Protein AF-A0A7S3ZMK9-F1 (afdb_monomer_lite)

Radius of gyration: 19.88 Å; chains: 1; bounding box: 49×28×61 Å

Foldseek 3Di:
DLLVVLVVCVVVLVLVVSLVSVVVCVVVVNDDAQSSLLSNLVSCVSVVVLVSSLPTDRRDQSNLQSNLVSLLVVLPLVSLLVSQLPDLAHALVSLVSSLNSHDLVRLVSNLSSLVSCVVSVVADAFDDDPQETEAECQPHDLSNQLSNVSNCLLVNVRHQKYKYFHPDPVSVVSNVVVCVSSVFDWDPPCDPGITIGGNVSSVVSNVD

Structure (mmCIF, N/CA/C/O backbone):
data_AF-A0A7S3ZMK9-F1
#
_entry.id   AF-A0A7S3ZMK9-F1
#
loop_
_atom_site.group_PDB
_atom_site.id
_atom_site.type_symbol
_atom_site.label_atom_id
_atom_site.label_alt_id
_atom_site.label_comp_id
_atom_site.label_asym_id
_atom_site.label_entity_id
_atom_site.label_seq_id
_atom_site.pdbx_PDB_ins_code
_atom_site.Cartn_x
_atom_site.Cartn_y
_atom_site.Cartn_z
_atom_site.occupancy
_atom_site.B_iso_or_equiv
_atom_site.auth_seq_id
_atom_site.auth_comp_id
_atom_site.auth_asym_id
_atom_site.auth_atom_id
_atom_site.pdbx_PDB_model_num
ATOM 1 N N . LEU A 1 1 ? 14.438 -13.329 -24.044 1.00 67.38 1 LEU A N 1
ATOM 2 C CA . LEU A 1 1 ? 15.665 -12.656 -24.544 1.00 67.38 1 LEU A CA 1
ATOM 3 C C . LEU A 1 1 ? 15.745 -11.208 -24.072 1.00 67.38 1 LEU A C 1
ATOM 5 O O . LEU A 1 1 ? 16.744 -10.877 -23.457 1.00 67.38 1 LEU A O 1
ATOM 9 N N . VAL A 1 2 ? 14.707 -10.383 -24.273 1.00 72.75 2 VAL A N 1
ATOM 10 C CA . VAL A 1 2 ? 14.693 -8.984 -23.791 1.00 72.75 2 VAL A CA 1
ATOM 11 C C . VAL A 1 2 ? 14.838 -8.892 -22.267 1.00 72.75 2 VAL A C 1
ATOM 13 O O . VAL A 1 2 ? 15.741 -8.211 -21.813 1.00 72.75 2 VAL A O 1
ATOM 16 N N . ALA A 1 3 ? 14.059 -9.643 -21.477 1.00 67.75 3 ALA A N 1
ATOM 17 C CA . ALA A 1 3 ? 14.169 -9.626 -20.010 1.00 67.75 3 ALA A CA 1
ATOM 18 C C . ALA A 1 3 ? 15.584 -9.977 -19.502 1.00 67.75 3 ALA A C 1
ATOM 20 O O . ALA A 1 3 ? 16.173 -9.218 -18.744 1.00 67.75 3 ALA A O 1
ATOM 21 N N . ALA A 1 4 ? 16.178 -11.064 -20.003 1.00 72.50 4 ALA A N 1
ATOM 22 C CA . ALA A 1 4 ? 17.547 -11.456 -19.651 1.00 72.50 4 ALA A CA 1
ATOM 23 C C . ALA A 1 4 ? 18.603 -10.422 -20.092 1.00 72.50 4 ALA A C 1
ATOM 25 O O . ALA A 1 4 ? 19.594 -10.212 -19.399 1.00 72.50 4 ALA A O 1
ATOM 26 N N . ALA A 1 5 ? 18.397 -9.754 -21.233 1.00 78.69 5 ALA A N 1
ATOM 27 C CA . ALA A 1 5 ? 19.269 -8.670 -21.678 1.00 78.69 5 ALA A CA 1
ATOM 28 C C . ALA A 1 5 ? 19.125 -7.422 -20.789 1.00 78.69 5 ALA A C 1
ATOM 30 O O . ALA A 1 5 ? 20.130 -6.800 -20.458 1.00 78.69 5 ALA A O 1
ATOM 31 N N . LEU A 1 6 ? 17.908 -7.090 -20.349 1.00 73.06 6 LEU A N 1
ATOM 32 C CA . LEU A 1 6 ? 17.658 -6.006 -19.395 1.00 73.06 6 LEU A CA 1
ATOM 33 C C . LEU A 1 6 ? 18.294 -6.292 -18.034 1.00 73.06 6 LEU A C 1
ATOM 35 O O . LEU A 1 6 ? 18.927 -5.406 -17.469 1.00 73.06 6 LEU A O 1
ATOM 39 N N . GLU A 1 7 ? 18.183 -7.524 -17.534 1.00 71.19 7 GLU A N 1
ATOM 40 C CA . GLU A 1 7 ? 18.849 -7.955 -16.300 1.00 71.19 7 GLU A CA 1
ATOM 41 C C . GLU A 1 7 ? 20.375 -7.852 -16.422 1.00 71.19 7 GLU A C 1
ATOM 43 O O . GLU A 1 7 ? 21.020 -7.266 -15.556 1.00 71.19 7 GLU A O 1
ATOM 48 N N . ALA A 1 8 ? 20.958 -8.329 -17.527 1.00 79.56 8 ALA A N 1
ATOM 49 C CA . ALA A 1 8 ? 22.399 -8.241 -17.759 1.00 79.56 8 ALA A CA 1
ATOM 50 C C . ALA A 1 8 ? 22.900 -6.787 -17.869 1.00 79.56 8 ALA A C 1
ATOM 52 O O . ALA A 1 8 ? 23.955 -6.450 -17.331 1.00 79.56 8 ALA A O 1
ATOM 53 N N . LEU A 1 9 ? 22.146 -5.909 -18.539 1.00 79.81 9 LEU A N 1
ATOM 54 C CA . LEU A 1 9 ? 22.473 -4.482 -18.632 1.00 79.81 9 LEU A CA 1
ATOM 55 C C . LEU A 1 9 ? 22.314 -3.775 -17.280 1.00 79.81 9 LEU A C 1
ATOM 57 O O . LEU A 1 9 ? 23.139 -2.929 -16.927 1.00 79.81 9 LEU A O 1
ATOM 61 N N . ALA A 1 10 ? 21.298 -4.150 -16.499 1.00 68.75 10 ALA A N 1
ATOM 62 C CA . ALA A 1 10 ? 21.105 -3.654 -15.144 1.00 68.75 10 ALA A CA 1
ATOM 63 C C . ALA A 1 10 ? 22.265 -4.052 -14.216 1.00 68.75 10 ALA A C 1
ATOM 65 O O . ALA A 1 10 ? 22.775 -3.186 -13.503 1.00 68.75 10 ALA A O 1
ATOM 66 N N . GLU A 1 11 ? 22.710 -5.312 -14.266 1.00 76.19 11 GLU A N 1
ATOM 67 C CA . GLU A 1 11 ? 23.862 -5.822 -13.505 1.00 76.19 11 GLU A CA 1
ATOM 68 C C . GLU A 1 11 ? 25.162 -5.112 -13.915 1.00 76.19 11 GLU A C 1
ATOM 70 O O . GLU A 1 11 ? 25.965 -4.702 -13.078 1.00 76.19 11 GLU A O 1
ATOM 75 N N . ALA A 1 12 ? 25.329 -4.853 -15.214 1.00 81.88 12 ALA A N 1
ATOM 76 C CA . ALA A 1 12 ? 26.460 -4.100 -15.749 1.00 81.88 12 ALA A CA 1
ATOM 77 C C . ALA A 1 12 ? 26.408 -2.585 -15.448 1.00 81.88 12 ALA A C 1
ATOM 79 O O . ALA A 1 12 ? 27.288 -1.851 -15.901 1.00 81.88 12 ALA A O 1
ATOM 80 N N . ARG A 1 13 ? 25.396 -2.099 -14.710 1.00 73.94 13 ARG A N 1
ATOM 81 C CA . ARG A 1 13 ? 25.133 -0.669 -14.442 1.00 73.94 13 ARG A CA 1
ATOM 82 C C . ARG A 1 13 ? 24.986 0.188 -15.705 1.00 73.94 13 ARG A C 1
ATOM 84 O O . ARG A 1 13 ? 25.204 1.396 -15.682 1.00 73.94 13 ARG A O 1
ATOM 91 N N . ARG A 1 14 ? 24.578 -0.432 -16.812 1.00 81.25 14 ARG A N 1
ATOM 92 C CA . ARG A 1 14 ? 24.297 0.218 -18.097 1.00 81.25 14 ARG A CA 1
ATOM 93 C C . ARG A 1 14 ? 22.821 0.609 -18.164 1.00 81.25 14 ARG A C 1
ATOM 95 O O . ARG A 1 14 ? 22.047 0.051 -18.937 1.00 81.25 14 ARG A O 1
ATOM 102 N N . HIS A 1 15 ? 22.413 1.510 -17.270 1.00 73.50 15 HIS A N 1
ATOM 103 C CA . HIS A 1 15 ? 20.999 1.838 -17.053 1.00 73.50 15 HIS A CA 1
ATOM 104 C C . HIS A 1 15 ? 20.348 2.521 -18.262 1.00 73.50 15 HIS A C 1
ATOM 106 O O . HIS A 1 15 ? 19.225 2.161 -18.606 1.00 73.50 15 HIS A O 1
ATOM 112 N N . ASP A 1 16 ? 21.073 3.403 -18.953 1.00 75.81 16 ASP A N 1
ATOM 113 C CA . ASP A 1 16 ? 20.571 4.082 -20.154 1.00 75.81 16 ASP A CA 1
ATOM 114 C C . ASP A 1 16 ? 20.343 3.098 -21.309 1.00 75.81 16 ASP A C 1
ATOM 116 O O . ASP A 1 16 ? 19.291 3.122 -21.945 1.00 75.81 16 ASP A O 1
ATOM 120 N N . ASP A 1 17 ? 21.274 2.160 -21.511 1.00 81.62 17 ASP A N 1
ATOM 121 C CA . ASP A 1 17 ? 21.145 1.105 -22.522 1.00 81.62 17 ASP A CA 1
ATOM 122 C C . ASP A 1 17 ? 19.982 0.153 -22.206 1.00 81.62 17 ASP A C 1
ATOM 124 O O . ASP A 1 17 ? 19.267 -0.292 -23.105 1.00 81.62 17 ASP A O 1
ATOM 128 N N . ALA A 1 18 ? 19.770 -0.170 -20.924 1.00 75.06 18 ALA A N 1
ATOM 129 C CA . ALA A 1 18 ? 18.632 -0.978 -20.491 1.00 75.06 18 ALA A CA 1
ATOM 130 C C . ALA A 1 18 ? 17.305 -0.247 -20.748 1.00 75.06 18 ALA A C 1
ATOM 132 O O . ALA A 1 18 ? 16.365 -0.839 -21.281 1.00 75.06 18 ALA A O 1
ATOM 133 N N . ALA A 1 19 ? 17.238 1.045 -20.419 1.00 72.31 19 ALA A N 1
ATOM 134 C CA . ALA A 1 19 ? 16.064 1.866 -20.679 1.00 72.31 19 ALA A CA 1
ATOM 135 C C . ALA A 1 19 ? 15.784 1.983 -22.188 1.00 72.31 19 ALA A C 1
ATOM 137 O O . ALA A 1 19 ? 14.643 1.813 -22.619 1.00 72.31 19 ALA A O 1
ATOM 138 N N . GLU A 1 20 ? 16.808 2.210 -23.015 1.00 79.81 20 GLU A N 1
ATOM 139 C CA . GLU A 1 20 ? 16.665 2.273 -24.472 1.00 79.81 20 GLU A CA 1
ATOM 140 C C . GLU A 1 20 ? 16.199 0.939 -25.069 1.00 79.81 20 GLU A C 1
ATOM 142 O O . GLU A 1 20 ? 15.234 0.928 -25.841 1.00 79.81 20 GLU A O 1
ATOM 147 N N . LEU A 1 21 ? 16.809 -0.183 -24.665 1.00 78.88 21 LEU A N 1
ATOM 148 C CA . LEU A 1 21 ? 16.429 -1.521 -25.128 1.00 78.88 21 LEU A CA 1
ATOM 149 C C . LEU A 1 21 ? 14.963 -1.831 -24.821 1.00 78.88 21 LEU A C 1
ATOM 151 O O . LEU A 1 21 ? 14.261 -2.423 -25.643 1.00 78.88 21 LEU A O 1
ATOM 155 N N . ALA A 1 22 ? 14.481 -1.439 -23.645 1.00 69.19 22 ALA A N 1
ATOM 156 C CA . ALA A 1 22 ? 13.109 -1.729 -23.273 1.00 69.19 22 ALA A CA 1
ATOM 157 C C . ALA A 1 22 ? 12.098 -0.771 -23.915 1.00 69.19 22 ALA A C 1
ATOM 159 O O . ALA A 1 22 ? 11.025 -1.220 -24.316 1.00 69.19 22 ALA A O 1
ATOM 160 N N . ARG A 1 23 ? 12.442 0.516 -24.089 1.00 72.19 23 ARG A N 1
ATOM 161 C CA . ARG A 1 23 ? 11.636 1.439 -24.907 1.00 72.19 23 ARG A CA 1
ATOM 162 C C . ARG A 1 23 ? 11.542 0.932 -26.350 1.00 72.19 23 ARG A C 1
ATOM 164 O O . ARG A 1 23 ? 10.471 1.009 -26.945 1.00 72.19 23 ARG A O 1
ATOM 171 N N . ASP A 1 24 ? 12.624 0.378 -26.906 1.00 80.69 24 ASP A N 1
ATOM 172 C CA . ASP A 1 24 ? 12.601 -0.267 -28.226 1.00 80.69 24 ASP A CA 1
ATOM 173 C C . ASP A 1 24 ? 11.698 -1.505 -28.249 1.00 80.69 24 ASP A C 1
ATOM 175 O O . ASP A 1 24 ? 10.855 -1.636 -29.136 1.00 80.69 24 ASP A O 1
ATOM 179 N N . ALA A 1 25 ? 11.805 -2.375 -27.240 1.00 72.31 25 ALA A N 1
ATOM 180 C CA . ALA A 1 25 ? 10.935 -3.540 -27.105 1.00 72.31 25 ALA A CA 1
ATOM 181 C C . ALA A 1 25 ? 9.448 -3.142 -27.042 1.00 72.31 25 ALA A C 1
ATOM 183 O O . ALA A 1 25 ? 8.639 -3.694 -27.789 1.00 72.31 25 ALA A O 1
ATOM 184 N N . ALA A 1 26 ? 9.108 -2.128 -26.240 1.00 67.12 26 ALA A N 1
ATOM 185 C CA . ALA A 1 26 ? 7.754 -1.592 -26.131 1.00 67.12 26 ALA A CA 1
ATOM 186 C C . ALA A 1 26 ? 7.254 -0.995 -27.460 1.00 67.12 26 ALA A C 1
ATOM 188 O O . ALA A 1 26 ? 6.169 -1.356 -27.917 1.00 67.12 26 ALA A O 1
ATOM 189 N N . ARG A 1 27 ? 8.060 -0.159 -28.141 1.00 70.75 27 ARG A N 1
ATOM 190 C CA . ARG A 1 27 ? 7.726 0.392 -29.475 1.00 70.75 27 ARG A CA 1
ATOM 191 C C . ARG A 1 27 ? 7.479 -0.694 -30.519 1.00 70.75 27 ARG A C 1
ATOM 193 O O . ARG A 1 27 ? 6.694 -0.496 -31.441 1.00 70.75 27 ARG A O 1
ATOM 200 N N . ARG A 1 28 ? 8.148 -1.839 -30.381 1.00 74.69 28 ARG A N 1
ATOM 201 C CA . ARG A 1 28 ? 8.016 -2.997 -31.274 1.00 74.69 28 ARG A CA 1
ATOM 202 C C . ARG A 1 28 ? 6.903 -3.960 -30.856 1.00 74.69 28 ARG A C 1
ATOM 204 O O . ARG A 1 28 ? 6.779 -5.020 -31.465 1.00 74.69 28 ARG A O 1
ATOM 211 N N . GLY A 1 29 ? 6.117 -3.617 -29.833 1.00 66.31 29 GLY A N 1
ATOM 212 C CA . GLY A 1 29 ? 5.034 -4.458 -29.320 1.00 66.31 29 GLY A CA 1
ATOM 213 C C . GLY A 1 29 ? 5.523 -5.767 -28.698 1.00 66.31 29 GLY A C 1
ATOM 214 O O . GLY A 1 29 ? 4.759 -6.723 -28.586 1.00 66.31 29 GLY A O 1
ATOM 215 N N . ILE A 1 30 ? 6.801 -5.841 -28.317 1.00 72.75 30 ILE A N 1
ATOM 216 C CA . ILE A 1 30 ? 7.354 -6.996 -27.618 1.00 72.75 30 ILE A CA 1
ATOM 217 C C . ILE A 1 30 ? 6.912 -6.870 -26.163 1.00 72.75 30 ILE A C 1
ATOM 219 O O . ILE A 1 30 ? 7.480 -6.088 -25.400 1.00 72.75 30 ILE A O 1
ATOM 223 N N . GLY A 1 31 ? 5.875 -7.627 -25.799 1.00 70.12 31 GLY A N 1
ATOM 224 C CA . GLY A 1 31 ? 5.374 -7.681 -24.430 1.00 70.12 31 GLY A CA 1
ATOM 225 C C . GLY A 1 31 ? 6.490 -8.060 -23.458 1.00 70.12 31 GLY A C 1
ATOM 226 O O . GLY A 1 31 ? 7.193 -9.053 -23.661 1.00 70.12 31 GLY A O 1
ATOM 227 N N . LEU A 1 32 ? 6.664 -7.249 -22.417 1.00 77.25 32 LEU A N 1
ATOM 228 C CA . LEU A 1 32 ? 7.524 -7.591 -21.293 1.00 77.25 32 LEU A CA 1
ATOM 229 C C . LEU A 1 32 ? 6.749 -8.522 -20.361 1.00 77.25 32 LEU A C 1
ATOM 231 O O . LEU A 1 32 ? 5.579 -8.281 -20.073 1.00 77.25 32 LEU A O 1
ATOM 235 N N . ASP A 1 33 ? 7.407 -9.581 -19.898 1.00 84.88 33 ASP A N 1
ATOM 236 C CA . ASP A 1 33 ? 6.911 -10.350 -18.762 1.00 84.88 33 ASP A CA 1
ATOM 237 C C . ASP A 1 33 ? 7.118 -9.560 -17.458 1.00 84.88 33 ASP A C 1
ATOM 239 O O . ASP A 1 33 ? 7.782 -8.520 -17.434 1.00 84.88 33 ASP A O 1
ATOM 243 N N . ASP A 1 34 ? 6.548 -10.048 -16.355 1.00 87.94 34 ASP A N 1
ATOM 244 C CA . ASP A 1 34 ? 6.591 -9.359 -15.059 1.00 87.94 34 ASP A CA 1
ATOM 245 C C . ASP A 1 34 ? 8.031 -9.044 -14.597 1.00 87.94 34 ASP A C 1
ATOM 247 O O . ASP A 1 34 ? 8.311 -7.961 -14.080 1.00 87.94 34 ASP A O 1
ATOM 251 N N . ARG A 1 35 ? 8.985 -9.949 -14.865 1.00 84.81 35 ARG A N 1
ATOM 252 C CA . ARG A 1 35 ? 10.411 -9.729 -14.562 1.00 84.81 35 ARG A CA 1
ATOM 253 C C . ARG A 1 35 ? 11.029 -8.648 -15.438 1.00 84.81 35 ARG A C 1
ATOM 255 O O . ARG A 1 35 ? 11.707 -7.766 -14.915 1.00 84.81 35 ARG A O 1
ATOM 262 N N . GLY A 1 36 ? 10.800 -8.698 -16.749 1.00 80.31 36 GLY A N 1
ATOM 263 C CA . GLY A 1 36 ? 11.305 -7.705 -17.691 1.00 80.31 36 GLY A CA 1
ATOM 264 C C . GLY A 1 36 ? 10.757 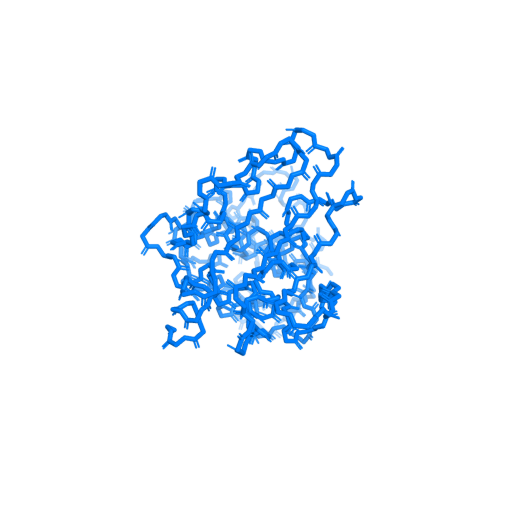-6.307 -17.405 1.00 80.31 36 GLY A C 1
ATOM 265 O O . GLY A 1 36 ? 11.522 -5.342 -17.411 1.00 80.31 36 GLY A O 1
ATOM 266 N N . ALA A 1 37 ? 9.465 -6.206 -17.085 1.00 83.38 37 ALA A N 1
ATOM 267 C CA . ALA A 1 37 ? 8.831 -4.953 -16.688 1.00 83.38 37 ALA A CA 1
ATOM 268 C C . ALA A 1 37 ? 9.427 -4.414 -15.373 1.00 83.38 37 ALA A C 1
ATOM 270 O O . ALA A 1 37 ? 9.841 -3.255 -15.318 1.00 83.38 37 ALA A O 1
ATOM 271 N N . ALA A 1 38 ? 9.592 -5.259 -14.348 1.00 86.88 38 ALA A N 1
ATOM 272 C CA . ALA A 1 38 ? 10.231 -4.863 -13.090 1.00 86.88 38 ALA A CA 1
ATOM 273 C C . ALA A 1 38 ? 11.689 -4.402 -13.274 1.00 86.88 38 ALA A C 1
ATOM 275 O O . ALA A 1 38 ? 12.116 -3.399 -12.694 1.00 86.88 38 ALA A O 1
ATOM 276 N N . ALA A 1 39 ? 12.467 -5.124 -14.087 1.00 81.25 39 ALA A N 1
ATOM 277 C CA . ALA A 1 39 ? 13.856 -4.784 -14.384 1.00 81.25 39 ALA A CA 1
ATOM 278 C C . ALA A 1 39 ? 13.966 -3.420 -15.074 1.00 81.25 39 ALA A C 1
ATOM 280 O O . ALA A 1 39 ? 14.847 -2.629 -14.724 1.00 81.25 39 ALA A O 1
ATOM 281 N N . LEU A 1 40 ? 13.050 -3.132 -16.002 1.00 78.19 40 LEU A N 1
ATOM 282 C CA . LEU A 1 40 ? 12.991 -1.853 -16.692 1.00 78.19 40 LEU A CA 1
ATOM 283 C C . LEU A 1 40 ? 12.652 -0.706 -15.740 1.00 78.19 40 LEU A C 1
ATOM 285 O O . LEU A 1 40 ? 13.396 0.269 -15.701 1.00 78.19 40 LEU A O 1
ATOM 289 N N . VAL A 1 41 ? 11.599 -0.838 -14.929 1.00 84.62 41 VAL A N 1
ATOM 290 C CA . VAL A 1 41 ? 11.234 0.194 -13.945 1.00 84.62 41 VAL A CA 1
ATOM 291 C C . VAL A 1 41 ? 12.433 0.526 -13.052 1.00 84.62 41 VAL A C 1
ATOM 293 O O . VAL A 1 41 ? 12.789 1.690 -12.886 1.00 84.62 41 VAL A O 1
ATOM 296 N N . ARG A 1 42 ? 13.145 -0.493 -12.551 1.00 83.56 42 ARG A N 1
ATOM 297 C CA . ARG A 1 42 ? 14.358 -0.296 -11.738 1.00 83.56 42 ARG A CA 1
ATOM 298 C C . ARG A 1 42 ? 15.524 0.318 -12.517 1.00 83.56 42 ARG A C 1
ATOM 300 O O . ARG A 1 42 ? 16.358 0.995 -11.918 1.00 83.56 42 ARG A O 1
ATOM 307 N N . ALA A 1 43 ? 15.651 0.042 -13.814 1.00 77.31 43 ALA A N 1
ATOM 308 C CA . ALA A 1 43 ? 16.670 0.662 -14.657 1.00 77.31 43 ALA A CA 1
ATOM 309 C C . ALA A 1 43 ? 16.388 2.159 -14.845 1.00 77.31 43 ALA A C 1
ATOM 311 O O . ALA A 1 43 ? 17.266 2.952 -14.511 1.00 77.31 43 ALA A O 1
ATOM 312 N N . SER A 1 44 ? 15.165 2.524 -15.245 1.00 76.75 44 SER A N 1
ATOM 313 C CA . SER A 1 44 ? 14.716 3.920 -15.377 1.00 76.75 44 SER A CA 1
ATOM 314 C C . SER A 1 44 ? 14.852 4.684 -14.057 1.00 76.75 44 SER A C 1
ATOM 316 O O . SER A 1 44 ? 15.365 5.800 -14.011 1.00 76.75 44 SER A O 1
ATOM 318 N N . ARG A 1 45 ? 14.509 4.023 -12.944 1.00 80.00 45 ARG A N 1
ATOM 319 C CA . ARG A 1 45 ? 14.728 4.523 -11.585 1.00 80.00 45 ARG A CA 1
ATOM 320 C C . ARG A 1 45 ? 16.202 4.880 -11.347 1.00 80.00 45 ARG A C 1
ATOM 322 O O . ARG A 1 45 ? 16.531 5.985 -10.940 1.00 80.00 45 ARG A O 1
ATOM 329 N N . ARG A 1 46 ? 17.126 3.960 -11.629 1.00 78.38 46 ARG A N 1
ATOM 330 C CA . ARG A 1 46 ? 18.568 4.181 -11.403 1.00 78.38 46 ARG A CA 1
ATOM 331 C C . ARG A 1 46 ? 19.200 5.207 -12.343 1.00 78.38 46 ARG A C 1
ATOM 333 O O . ARG A 1 46 ? 20.202 5.798 -11.953 1.00 78.38 46 ARG A O 1
ATOM 340 N N . SER A 1 47 ? 18.643 5.425 -13.534 1.00 73.44 47 SER A N 1
ATOM 341 C CA . SER A 1 47 ? 19.083 6.491 -14.445 1.00 73.44 47 SER A CA 1
ATOM 342 C C . SER A 1 47 ? 18.501 7.867 -14.096 1.00 73.44 47 SER A C 1
ATOM 344 O O . SER A 1 47 ? 18.860 8.852 -14.732 1.00 73.44 47 SER A O 1
ATOM 346 N N . GLY A 1 48 ? 17.615 7.961 -13.096 1.00 76.25 48 GLY A N 1
ATOM 347 C CA . GLY A 1 48 ? 16.960 9.213 -12.713 1.00 76.25 48 GLY A CA 1
ATOM 348 C C . GLY A 1 48 ? 15.736 9.579 -13.559 1.00 76.25 48 GLY A C 1
ATOM 349 O O . GLY A 1 48 ? 15.193 10.668 -13.391 1.00 76.25 48 GLY A O 1
ATOM 350 N N . ASP A 1 49 ? 15.291 8.687 -14.448 1.00 78.75 49 ASP A N 1
ATOM 351 C CA . ASP A 1 49 ? 14.093 8.851 -15.278 1.00 78.75 49 ASP A CA 1
ATOM 352 C C . ASP A 1 49 ? 12.871 8.281 -14.543 1.00 78.75 49 ASP A C 1
ATOM 354 O O . ASP A 1 49 ? 12.320 7.238 -14.904 1.00 78.75 49 ASP A O 1
ATOM 358 N N . TRP A 1 50 ? 12.496 8.923 -13.434 1.00 76.00 50 TRP A N 1
ATOM 359 C CA . TRP A 1 50 ? 11.406 8.445 -12.580 1.00 76.00 50 TRP A CA 1
ATOM 360 C C . TRP A 1 50 ? 10.054 8.562 -13.289 1.00 76.00 50 TRP A C 1
ATOM 362 O O . TRP A 1 50 ? 9.283 7.615 -13.225 1.00 76.00 50 TRP A O 1
ATOM 372 N N . GLN A 1 51 ? 9.791 9.645 -14.036 1.00 78.94 51 GLN A N 1
ATOM 373 C CA . GLN A 1 51 ? 8.562 9.756 -14.837 1.00 78.94 51 GLN A CA 1
ATOM 374 C C . GLN A 1 51 ? 8.469 8.643 -15.886 1.00 78.94 51 GLN A C 1
ATOM 376 O O . GLN A 1 51 ? 7.460 7.943 -15.947 1.00 78.94 51 GLN A O 1
ATOM 381 N N . GLY A 1 52 ? 9.549 8.397 -16.637 1.00 76.06 52 GLY A N 1
ATOM 382 C CA . GLY A 1 52 ? 9.586 7.300 -17.599 1.00 76.06 52 GLY A CA 1
ATOM 383 C C . GLY A 1 52 ? 9.462 5.920 -16.953 1.00 76.06 52 GLY A C 1
ATOM 384 O O . GLY A 1 52 ? 9.091 4.973 -17.638 1.00 76.06 52 GLY A O 1
ATOM 385 N N . ALA A 1 53 ? 9.747 5.782 -15.652 1.00 79.88 53 ALA A N 1
ATOM 386 C CA . ALA A 1 53 ? 9.494 4.563 -14.890 1.00 79.88 53 ALA A CA 1
ATOM 387 C C . ALA A 1 53 ? 8.002 4.373 -14.539 1.00 79.88 53 ALA A C 1
ATOM 389 O O . ALA A 1 53 ? 7.537 3.235 -14.495 1.00 79.88 53 ALA A O 1
ATOM 390 N N . LEU A 1 54 ? 7.257 5.461 -14.306 1.00 81.81 54 LEU A N 1
ATOM 391 C CA . LEU A 1 54 ? 5.833 5.444 -13.927 1.00 81.81 54 LEU A CA 1
ATOM 392 C C . LEU A 1 54 ? 4.892 5.177 -15.112 1.00 81.81 54 LEU A C 1
ATOM 394 O O . LEU A 1 54 ? 3.818 4.590 -14.924 1.00 81.81 54 LEU A O 1
ATOM 398 N N . ASP A 1 55 ? 5.328 5.544 -16.320 1.00 82.19 55 ASP A N 1
ATOM 399 C CA . ASP A 1 55 ? 4.624 5.295 -17.588 1.00 82.19 55 ASP A CA 1
ATOM 400 C C . ASP A 1 55 ? 4.681 3.824 -18.039 1.00 82.19 55 ASP A C 1
ATOM 402 O O . ASP A 1 55 ? 4.029 3.424 -19.009 1.00 82.19 55 ASP A O 1
ATOM 406 N N . LEU A 1 56 ? 5.473 2.993 -17.357 1.00 79.25 56 LEU A N 1
ATOM 407 C CA . LEU A 1 56 ? 5.652 1.593 -17.720 1.00 79.25 56 LEU A CA 1
ATOM 408 C C . LEU A 1 56 ? 4.465 0.734 -17.278 1.00 79.25 56 LEU A C 1
ATOM 410 O O . LEU A 1 56 ? 3.859 0.980 -16.231 1.00 79.25 56 LEU A O 1
ATOM 414 N N . PRO A 1 57 ? 4.136 -0.316 -18.051 1.00 79.75 57 PRO A N 1
ATOM 415 C CA . PRO A 1 57 ? 3.044 -1.206 -17.702 1.00 79.75 57 PRO A CA 1
ATOM 416 C C . PRO A 1 57 ? 3.371 -2.017 -16.444 1.00 79.75 57 PRO A C 1
ATOM 418 O O . PRO A 1 57 ? 4.457 -2.586 -16.311 1.00 79.75 57 PRO A O 1
ATOM 421 N N . VAL A 1 58 ? 2.379 -2.135 -15.563 1.00 88.62 58 VAL A N 1
ATOM 422 C CA . VAL A 1 58 ? 2.363 -3.130 -14.489 1.00 88.62 58 VAL A CA 1
ATOM 423 C C . VAL A 1 58 ? 1.740 -4.400 -15.055 1.00 88.62 58 VAL A C 1
ATOM 425 O O . VAL A 1 58 ? 0.582 -4.405 -15.462 1.00 88.62 58 VAL A O 1
ATOM 428 N N . VAL A 1 59 ? 2.539 -5.462 -15.132 1.00 86.56 59 VAL A N 1
ATOM 429 C CA . VAL A 1 59 ? 2.166 -6.741 -15.763 1.00 86.56 59 VAL A CA 1
ATOM 430 C C . VAL A 1 59 ? 1.935 -7.831 -14.712 1.00 86.56 59 VAL A C 1
ATOM 432 O O . VAL A 1 59 ? 1.280 -8.834 -14.982 1.00 86.56 59 VAL A O 1
ATOM 435 N N . GLY A 1 60 ? 2.456 -7.640 -13.501 1.00 87.50 60 GLY A N 1
ATOM 436 C CA . GLY A 1 60 ? 2.333 -8.581 -12.398 1.00 87.50 60 GLY A CA 1
ATOM 437 C C . GLY A 1 60 ? 2.935 -8.050 -11.090 1.00 87.50 60 GLY A C 1
ATOM 438 O O . GLY A 1 60 ? 3.271 -6.866 -10.984 1.00 87.50 60 GLY A O 1
ATOM 439 N N . PRO A 1 61 ? 3.069 -8.910 -10.065 1.00 89.06 61 PRO A N 1
ATOM 440 C CA . PRO A 1 61 ? 3.479 -8.493 -8.724 1.00 89.06 61 PRO A CA 1
ATOM 441 C C . PRO A 1 61 ? 4.889 -7.892 -8.627 1.00 89.06 61 PRO A C 1
ATOM 443 O O . PRO A 1 61 ? 5.118 -7.018 -7.783 1.00 89.06 61 PRO A O 1
ATOM 446 N N . LEU A 1 62 ? 5.846 -8.347 -9.448 1.00 89.44 62 LEU A N 1
ATOM 447 C CA . LEU A 1 62 ? 7.220 -7.830 -9.416 1.00 89.44 62 LEU A CA 1
ATOM 448 C C . LEU A 1 62 ? 7.294 -6.427 -10.017 1.00 89.44 62 LEU A C 1
ATOM 450 O O . LEU A 1 62 ? 7.939 -5.540 -9.452 1.00 89.44 62 LEU A O 1
ATOM 454 N N . SER A 1 63 ? 6.632 -6.228 -11.155 1.00 90.19 63 SER A N 1
ATOM 455 C CA . SER A 1 63 ? 6.543 -4.927 -11.817 1.00 90.19 63 SER A CA 1
ATOM 456 C C . SER A 1 63 ? 5.729 -3.934 -10.993 1.00 90.19 63 SER A C 1
ATOM 458 O O . SER A 1 63 ? 6.120 -2.772 -10.924 1.00 90.19 63 SER A O 1
ATOM 460 N N . ALA A 1 64 ? 4.702 -4.391 -10.269 1.00 93.12 64 ALA A N 1
ATOM 461 C CA . ALA A 1 64 ? 3.971 -3.571 -9.305 1.00 93.12 64 ALA A CA 1
ATOM 462 C C . ALA A 1 64 ? 4.869 -3.061 -8.164 1.00 93.12 64 ALA A C 1
ATOM 464 O O . ALA A 1 64 ? 4.885 -1.860 -7.905 1.00 93.12 64 ALA A O 1
ATOM 465 N N . HIS A 1 65 ? 5.667 -3.931 -7.524 1.00 92.62 65 HIS A N 1
ATOM 466 C CA . HIS A 1 65 ? 6.613 -3.496 -6.480 1.00 92.62 65 HIS A CA 1
ATOM 467 C C . HIS A 1 65 ? 7.621 -2.486 -7.018 1.00 92.62 65 HIS A C 1
ATOM 469 O O . HIS A 1 65 ? 7.856 -1.453 -6.399 1.00 92.62 65 HIS A O 1
ATOM 475 N N . ALA A 1 66 ? 8.201 -2.756 -8.190 1.00 90.62 66 ALA A N 1
ATOM 476 C CA . ALA A 1 66 ? 9.149 -1.829 -8.793 1.00 90.62 66 ALA A CA 1
ATOM 477 C C . ALA A 1 66 ? 8.497 -0.469 -9.103 1.00 90.62 66 ALA A C 1
ATOM 479 O O . ALA A 1 66 ? 9.124 0.570 -8.893 1.00 90.62 66 ALA A O 1
ATOM 480 N N . ALA A 1 67 ? 7.250 -0.466 -9.582 1.00 92.19 67 ALA A N 1
ATOM 481 C CA . ALA A 1 67 ? 6.513 0.756 -9.888 1.00 92.19 67 ALA A CA 1
ATOM 482 C C . ALA A 1 67 ? 6.176 1.549 -8.618 1.00 92.19 67 ALA A C 1
ATOM 484 O O . ALA A 1 67 ? 6.363 2.762 -8.598 1.00 92.19 67 ALA A O 1
ATOM 485 N N . VAL A 1 68 ? 5.786 0.881 -7.531 1.00 93.56 68 VAL A N 1
ATOM 486 C CA . VAL A 1 68 ? 5.579 1.512 -6.218 1.00 93.56 68 VAL A CA 1
ATOM 487 C C . VAL A 1 68 ? 6.883 2.088 -5.647 1.00 93.56 68 VAL A C 1
ATOM 489 O O . VAL A 1 68 ? 6.889 3.218 -5.158 1.00 93.56 68 VAL A O 1
ATOM 492 N N . GLU A 1 69 ? 8.015 1.382 -5.773 1.00 89.44 69 GLU A N 1
ATOM 493 C CA . GLU A 1 69 ? 9.335 1.933 -5.418 1.00 89.44 69 GLU A CA 1
ATOM 494 C C . GLU A 1 69 ? 9.643 3.222 -6.203 1.00 89.44 69 GLU A C 1
ATOM 496 O O . GLU A 1 69 ? 10.224 4.162 -5.655 1.00 89.44 69 GLU A O 1
ATOM 501 N N . ALA A 1 70 ? 9.271 3.272 -7.487 1.00 88.94 70 ALA A N 1
ATOM 502 C CA . ALA A 1 70 ? 9.420 4.467 -8.313 1.00 88.94 70 ALA A CA 1
ATOM 503 C C . ALA A 1 70 ? 8.457 5.590 -7.888 1.00 88.94 70 ALA A C 1
ATOM 505 O O . ALA A 1 70 ? 8.896 6.735 -7.807 1.00 88.94 70 ALA A O 1
ATOM 506 N N . CYS A 1 71 ? 7.205 5.271 -7.532 1.00 91.06 71 CYS A N 1
ATOM 507 C CA . CYS A 1 71 ? 6.235 6.238 -6.998 1.00 91.06 71 CYS A CA 1
ATOM 508 C C . CYS A 1 71 ? 6.783 6.918 -5.744 1.00 91.06 71 CYS A C 1
ATOM 510 O O . CYS A 1 71 ? 6.755 8.139 -5.639 1.00 91.06 71 CYS A O 1
ATOM 512 N N . ARG A 1 72 ? 7.379 6.142 -4.831 1.00 86.44 72 ARG A N 1
ATOM 513 C CA . ARG A 1 72 ? 8.001 6.675 -3.614 1.00 86.44 72 ARG A CA 1
ATOM 514 C C . ARG A 1 72 ? 9.162 7.623 -3.910 1.00 86.44 72 ARG A C 1
ATOM 516 O O . ARG A 1 72 ? 9.316 8.632 -3.233 1.00 86.44 72 ARG A O 1
ATOM 523 N N . ALA A 1 73 ? 9.988 7.304 -4.904 1.00 84.19 73 ALA A N 1
ATOM 524 C CA . ALA A 1 73 ? 11.092 8.173 -5.309 1.00 84.19 73 ALA A CA 1
ATOM 525 C C . ALA A 1 73 ? 10.606 9.456 -6.009 1.00 84.19 73 ALA A C 1
ATOM 527 O O . ALA A 1 73 ? 11.240 10.499 -5.870 1.00 84.19 73 ALA A O 1
ATOM 528 N N . GLY A 1 74 ? 9.497 9.371 -6.749 1.00 82.81 74 GLY A N 1
ATOM 529 C CA . GLY A 1 74 ? 8.866 10.489 -7.451 1.00 82.81 74 GLY A CA 1
ATOM 530 C C . GLY A 1 74 ? 7.826 11.267 -6.639 1.00 82.81 74 GLY A C 1
ATOM 531 O O . GLY A 1 74 ? 7.295 12.237 -7.167 1.00 82.81 74 GLY A O 1
ATOM 532 N N . ALA A 1 75 ? 7.542 10.855 -5.397 1.00 82.88 75 ALA A N 1
ATOM 533 C CA . ALA A 1 75 ? 6.442 11.358 -4.566 1.00 82.88 75 ALA A CA 1
ATOM 534 C C . ALA A 1 75 ? 5.073 11.353 -5.286 1.00 82.88 75 ALA A C 1
ATOM 536 O O . ALA A 1 75 ? 4.286 12.287 -5.158 1.00 82.88 75 ALA A O 1
ATOM 537 N N . ASP A 1 76 ? 4.793 10.300 -6.061 1.00 89.19 76 ASP A N 1
ATOM 538 C CA . ASP A 1 76 ? 3.549 10.153 -6.827 1.00 89.19 76 ASP A CA 1
ATOM 539 C C . ASP A 1 76 ? 2.564 9.220 -6.102 1.00 89.19 76 ASP A C 1
ATOM 541 O O . ASP A 1 76 ? 2.489 8.012 -6.359 1.00 89.19 76 ASP A O 1
ATOM 545 N N . ALA A 1 77 ? 1.837 9.791 -5.138 1.00 90.44 77 ALA A N 1
ATOM 546 C CA . ALA A 1 77 ? 0.853 9.070 -4.333 1.00 90.44 77 ALA A CA 1
ATOM 547 C C . ALA A 1 77 ? -0.335 8.569 -5.174 1.00 90.44 77 ALA A C 1
ATOM 549 O O . ALA A 1 77 ? -0.780 7.431 -5.005 1.00 90.44 77 ALA A O 1
ATOM 550 N N . ASP A 1 78 ? -0.813 9.378 -6.124 1.00 91.19 78 ASP A N 1
ATOM 551 C CA . ASP A 1 78 ? -1.943 9.024 -6.989 1.00 91.19 78 ASP A CA 1
ATOM 552 C C . ASP A 1 78 ? -1.629 7.794 -7.842 1.00 91.19 78 ASP A C 1
ATOM 554 O O . ASP A 1 78 ? -2.455 6.881 -7.971 1.00 91.19 78 ASP A O 1
ATOM 558 N N . ARG A 1 79 ? -0.412 7.723 -8.392 1.00 91.31 79 ARG A N 1
ATOM 559 C CA . ARG A 1 79 ? 0.019 6.557 -9.159 1.00 91.31 79 ARG A CA 1
ATOM 560 C C . ARG A 1 79 ? 0.155 5.313 -8.284 1.00 91.31 79 ARG A C 1
ATOM 562 O O . ARG A 1 79 ? -0.244 4.234 -8.727 1.00 91.31 79 ARG A O 1
ATOM 569 N N . ALA A 1 80 ? 0.653 5.444 -7.052 1.00 93.00 80 ALA A N 1
ATOM 570 C CA . ALA A 1 80 ? 0.733 4.324 -6.111 1.00 93.00 80 ALA A CA 1
ATOM 571 C C . ALA A 1 80 ? -0.659 3.736 -5.804 1.00 93.00 80 ALA A C 1
ATOM 573 O O . ALA A 1 80 ? -0.827 2.514 -5.835 1.00 93.00 80 ALA A O 1
ATOM 574 N N . VAL A 1 81 ? -1.665 4.596 -5.599 1.00 93.38 81 VAL A N 1
ATOM 575 C CA . VAL A 1 81 ? -3.067 4.183 -5.413 1.00 93.38 81 VAL A CA 1
ATOM 576 C C . VAL A 1 81 ? -3.597 3.451 -6.646 1.00 93.38 81 VAL A C 1
ATOM 578 O O . VAL A 1 81 ? -4.121 2.347 -6.517 1.00 93.38 81 VAL A O 1
ATOM 581 N N . GLN A 1 82 ? -3.413 4.016 -7.846 1.00 92.38 82 GLN A N 1
ATOM 582 C CA . GLN A 1 82 ? -3.869 3.390 -9.096 1.00 92.38 82 GLN A CA 1
ATOM 583 C C . GLN A 1 82 ? -3.275 1.993 -9.304 1.00 92.38 82 GLN A C 1
ATOM 585 O O . GLN A 1 82 ? -3.966 1.092 -9.777 1.00 92.38 82 GLN A O 1
ATOM 590 N N . ILE A 1 83 ? -1.991 1.813 -8.975 1.00 93.38 83 ILE A N 1
ATOM 591 C CA . ILE A 1 83 ? -1.325 0.511 -9.081 1.00 93.38 83 ILE A CA 1
ATOM 592 C C . ILE A 1 83 ? -1.981 -0.487 -8.129 1.00 93.38 83 ILE A C 1
ATOM 594 O O . ILE A 1 83 ? -2.300 -1.592 -8.552 1.00 93.38 83 ILE A O 1
ATOM 598 N N . VAL A 1 84 ? -2.195 -0.107 -6.868 1.00 93.56 84 VAL A N 1
ATOM 599 C CA . VAL A 1 84 ? -2.798 -0.985 -5.857 1.00 93.56 84 VAL A CA 1
ATOM 600 C C . VAL A 1 84 ? -4.233 -1.371 -6.219 1.00 93.56 84 VAL A C 1
ATOM 602 O O . VAL A 1 84 ? -4.565 -2.552 -6.178 1.00 93.56 84 VAL A O 1
ATOM 605 N N . GLU A 1 85 ? -5.068 -0.406 -6.605 1.00 90.12 85 GLU A N 1
ATOM 606 C CA . GLU A 1 85 ? -6.475 -0.645 -6.959 1.00 90.12 85 GLU A CA 1
ATOM 607 C C . GLU A 1 85 ? -6.636 -1.433 -8.268 1.00 90.12 85 GLU A C 1
ATOM 609 O O . GLU A 1 85 ? -7.648 -2.099 -8.473 1.00 90.12 85 GLU A O 1
ATOM 614 N N . GLY A 1 86 ? -5.636 -1.381 -9.153 1.00 89.56 86 GLY A N 1
ATOM 615 C CA . GLY A 1 86 ? -5.604 -2.169 -10.385 1.00 89.56 86 GLY A CA 1
ATOM 616 C C . GLY A 1 86 ? -5.216 -3.639 -10.190 1.00 89.56 86 GLY A C 1
ATOM 617 O O . GLY A 1 86 ? -5.272 -4.403 -11.154 1.00 89.56 86 GLY A O 1
ATOM 618 N N . LEU A 1 87 ? -4.801 -4.050 -8.987 1.00 89.19 87 LEU A N 1
ATOM 619 C CA . LEU A 1 87 ? -4.407 -5.430 -8.701 1.00 89.19 87 LEU A CA 1
ATOM 620 C C . LEU A 1 87 ? -5.566 -6.234 -8.117 1.00 89.19 87 LEU A C 1
ATOM 622 O O . LEU A 1 87 ? -6.190 -5.832 -7.143 1.00 89.19 87 LEU A O 1
ATOM 626 N N . GLU A 1 88 ? -5.779 -7.439 -8.649 1.00 85.00 88 GLU A N 1
ATOM 627 C CA . GLU A 1 88 ? -6.775 -8.376 -8.106 1.00 85.00 88 GLU A CA 1
ATOM 628 C C . GLU A 1 88 ? -6.387 -8.909 -6.717 1.00 85.00 88 GLU A C 1
ATOM 630 O O . GLU A 1 88 ? -7.251 -9.201 -5.896 1.00 85.00 88 GLU A O 1
ATOM 635 N N . ALA A 1 89 ? -5.085 -9.053 -6.452 1.00 85.00 89 ALA A N 1
ATOM 636 C CA . ALA A 1 89 ? -4.560 -9.604 -5.205 1.00 85.00 89 ALA A CA 1
ATOM 637 C C . ALA A 1 89 ? -3.245 -8.908 -4.801 1.00 85.00 89 ALA A C 1
ATOM 639 O O . ALA A 1 89 ? -2.160 -9.471 -4.997 1.00 85.00 89 ALA A O 1
ATOM 640 N N . PRO A 1 90 ? -3.299 -7.669 -4.275 1.00 89.94 90 PRO A N 1
ATOM 641 C CA . PRO A 1 90 ? -2.108 -7.005 -3.760 1.00 89.94 90 PRO A CA 1
ATOM 642 C C . PRO A 1 90 ? -1.554 -7.762 -2.544 1.00 89.94 90 PRO A C 1
ATOM 644 O O . PRO A 1 90 ? -2.294 -8.367 -1.774 1.00 89.94 90 PRO A O 1
ATOM 647 N N . SER A 1 91 ? -0.234 -7.748 -2.352 1.00 89.00 91 SER A N 1
ATOM 648 C CA . SER A 1 91 ? 0.369 -8.330 -1.149 1.00 89.00 91 SER A CA 1
ATOM 649 C C . SER A 1 91 ? 0.405 -7.303 -0.010 1.00 89.00 91 SER A C 1
ATOM 651 O O . SER A 1 91 ? 0.545 -6.106 -0.275 1.00 89.00 91 SER A O 1
ATOM 653 N N . PRO A 1 92 ? 0.384 -7.730 1.267 1.00 85.88 92 PRO A N 1
ATOM 654 C CA . PRO A 1 92 ? 0.538 -6.806 2.393 1.00 85.88 92 PRO A CA 1
ATOM 655 C C . PRO A 1 92 ? 1.829 -5.973 2.340 1.00 85.88 92 PRO A C 1
ATOM 657 O O . PRO A 1 92 ? 1.839 -4.827 2.779 1.00 85.88 92 PRO A O 1
ATOM 660 N N . ALA A 1 93 ? 2.911 -6.534 1.786 1.00 88.06 93 ALA A N 1
ATOM 661 C CA . ALA A 1 93 ? 4.173 -5.820 1.598 1.00 88.06 93 ALA A CA 1
ATOM 662 C C . ALA A 1 93 ? 4.043 -4.694 0.561 1.00 88.06 93 ALA A C 1
ATOM 664 O O . ALA A 1 93 ? 4.442 -3.568 0.842 1.00 88.06 93 ALA A O 1
ATOM 665 N N . LEU A 1 94 ? 3.403 -4.968 -0.583 1.00 91.25 94 LEU A N 1
ATOM 666 C CA . LEU A 1 94 ? 3.168 -3.959 -1.616 1.00 91.25 94 LEU A CA 1
ATOM 667 C C . LEU A 1 94 ? 2.316 -2.803 -1.087 1.00 91.25 94 LEU A C 1
ATOM 669 O O . LEU A 1 94 ? 2.623 -1.647 -1.351 1.00 91.25 94 LEU A O 1
ATOM 673 N N . LEU A 1 95 ? 1.261 -3.114 -0.327 1.00 91.19 95 LEU A N 1
ATOM 674 C CA . LEU A 1 95 ? 0.401 -2.103 0.292 1.00 91.19 95 LEU A CA 1
ATOM 675 C C . LEU A 1 95 ? 1.178 -1.231 1.277 1.00 91.19 95 LEU A C 1
ATOM 677 O O . LEU A 1 95 ? 1.013 -0.016 1.283 1.00 91.19 95 LEU A O 1
ATOM 681 N N . ALA A 1 96 ? 2.067 -1.833 2.071 1.00 88.06 96 ALA A N 1
ATOM 682 C CA . ALA A 1 96 ? 2.925 -1.093 2.987 1.00 88.06 96 ALA A CA 1
ATOM 683 C C . ALA A 1 96 ? 3.878 -0.144 2.246 1.00 88.06 96 ALA A C 1
ATOM 685 O O . ALA A 1 96 ? 4.035 1.003 2.664 1.00 88.06 96 ALA A O 1
ATOM 686 N N . ASP A 1 97 ? 4.493 -0.613 1.158 1.00 89.06 97 ASP A N 1
ATOM 687 C CA . ASP A 1 97 ? 5.397 0.191 0.335 1.00 89.06 97 ASP A CA 1
ATOM 688 C C . ASP A 1 97 ? 4.649 1.313 -0.398 1.00 89.06 97 ASP A C 1
ATOM 690 O O . ASP A 1 97 ? 5.152 2.434 -0.474 1.00 89.06 97 ASP A O 1
ATOM 694 N N . ALA A 1 98 ? 3.432 1.042 -0.879 1.00 91.75 98 ALA A N 1
ATOM 695 C CA . ALA A 1 98 ? 2.582 2.019 -1.553 1.00 91.75 98 ALA A CA 1
ATOM 696 C C . ALA A 1 98 ? 2.075 3.085 -0.577 1.00 91.75 98 ALA A C 1
ATOM 698 O O . ALA A 1 98 ? 2.149 4.276 -0.871 1.00 91.75 98 ALA A O 1
ATOM 699 N N . ALA A 1 99 ? 1.633 2.684 0.616 1.00 89.31 99 ALA A N 1
ATOM 700 C CA . ALA A 1 99 ? 1.251 3.628 1.660 1.00 89.31 99 ALA A CA 1
ATOM 701 C C . ALA A 1 99 ? 2.452 4.475 2.108 1.00 89.31 99 ALA A C 1
ATOM 703 O O . ALA A 1 99 ? 2.299 5.661 2.357 1.00 89.31 99 ALA A O 1
ATOM 704 N N . ALA A 1 100 ? 3.662 3.902 2.146 1.00 84.94 100 ALA A N 1
ATOM 705 C CA . ALA A 1 100 ? 4.892 4.642 2.440 1.00 84.94 100 ALA A CA 1
ATOM 706 C C . ALA A 1 100 ? 5.372 5.551 1.290 1.00 84.94 100 ALA A C 1
ATOM 708 O O . ALA A 1 100 ? 6.303 6.335 1.489 1.00 84.94 100 ALA A O 1
ATOM 709 N N . ALA A 1 101 ? 4.796 5.423 0.090 1.00 86.25 101 ALA A N 1
ATOM 710 C CA . ALA A 1 101 ? 4.992 6.367 -1.008 1.00 86.25 101 ALA A CA 1
ATOM 711 C C . ALA A 1 101 ? 4.122 7.625 -0.856 1.00 86.25 101 ALA A C 1
ATOM 713 O O . ALA A 1 101 ? 4.414 8.636 -1.488 1.00 86.25 101 ALA A O 1
ATOM 714 N N . CYS A 1 102 ? 3.086 7.566 -0.016 1.00 86.38 102 CYS A N 1
ATOM 715 C CA . CYS A 1 102 ? 2.262 8.708 0.352 1.00 86.38 102 CYS A CA 1
ATOM 716 C C . CYS A 1 102 ? 2.950 9.443 1.512 1.00 86.38 102 CYS A C 1
ATOM 718 O O . CYS A 1 102 ? 3.235 8.838 2.545 1.00 86.38 102 CYS A O 1
ATOM 720 N N . ASP A 1 103 ? 3.267 10.724 1.334 1.00 76.44 103 ASP A N 1
ATOM 721 C CA . ASP A 1 103 ? 3.780 11.566 2.421 1.00 76.44 103 ASP A CA 1
ATOM 722 C C . ASP A 1 103 ? 2.639 12.067 3.335 1.00 76.44 103 ASP A C 1
ATOM 724 O O . ASP A 1 103 ? 1.463 11.771 3.108 1.00 76.44 103 ASP A O 1
ATOM 728 N N . ASP A 1 104 ? 2.982 12.859 4.354 1.00 70.44 104 ASP A N 1
ATOM 729 C CA . ASP A 1 104 ? 2.023 13.424 5.317 1.00 70.44 104 ASP A CA 1
ATOM 730 C C . ASP A 1 104 ? 0.955 14.332 4.665 1.00 70.44 104 ASP A C 1
ATOM 732 O O . ASP A 1 104 ? -0.060 14.638 5.290 1.00 70.44 104 ASP A O 1
ATOM 736 N N . ALA A 1 105 ? 1.147 14.775 3.415 1.00 77.62 105 ALA A N 1
ATOM 737 C CA . ALA A 1 105 ? 0.155 15.550 2.669 1.00 77.62 105 ALA A CA 1
ATOM 738 C C . ALA A 1 105 ? -0.862 14.663 1.922 1.00 77.62 105 ALA A C 1
ATOM 740 O O . ALA A 1 105 ? -1.904 15.162 1.493 1.00 77.62 105 ALA A O 1
ATOM 741 N N . HIS A 1 106 ? -0.600 13.357 1.799 1.00 86.69 106 HIS A N 1
ATOM 742 C CA . HIS A 1 106 ? -1.408 12.400 1.033 1.00 86.69 106 HIS A CA 1
ATOM 743 C C . HIS A 1 106 ? -2.082 11.340 1.921 1.00 86.69 106 HIS A C 1
ATOM 745 O O . HIS A 1 106 ? -2.199 10.170 1.549 1.00 86.69 106 HIS A O 1
ATOM 751 N N . VAL A 1 107 ? -2.572 11.762 3.088 1.00 84.31 107 VAL A N 1
ATOM 752 C CA . VAL A 1 107 ? -3.255 10.907 4.076 1.00 84.31 107 VAL A CA 1
ATOM 753 C C . VAL A 1 107 ? -4.386 10.077 3.457 1.00 84.31 107 VAL A C 1
ATOM 755 O O . VAL A 1 107 ? -4.473 8.870 3.680 1.00 84.31 107 VAL A O 1
ATOM 758 N N . GLU A 1 108 ? -5.219 10.698 2.620 1.00 87.56 108 GLU A N 1
ATOM 759 C CA . GLU A 1 108 ? -6.350 10.022 1.973 1.00 87.56 108 GLU A CA 1
ATOM 760 C C . GLU A 1 108 ? -5.896 8.954 0.962 1.00 87.56 108 GLU A C 1
ATOM 762 O O . GLU A 1 108 ? -6.491 7.880 0.868 1.00 87.56 108 GLU A O 1
ATOM 767 N N . ALA A 1 109 ? -4.796 9.193 0.243 1.00 89.88 109 ALA A N 1
ATOM 768 C CA . ALA A 1 109 ? -4.217 8.200 -0.661 1.00 89.88 109 ALA A CA 1
ATOM 769 C C . ALA A 1 109 ? -3.693 6.983 0.121 1.00 89.88 109 ALA A C 1
ATOM 771 O O . ALA A 1 109 ? -3.978 5.837 -0.240 1.00 89.88 109 ALA A O 1
ATOM 772 N N . ALA A 1 110 ? -3.007 7.223 1.244 1.00 87.56 110 ALA A N 1
ATOM 773 C CA . ALA A 1 110 ? -2.564 6.160 2.140 1.00 87.56 110 ALA A CA 1
ATOM 774 C C . ALA A 1 110 ? -3.754 5.363 2.705 1.00 87.56 110 ALA A C 1
ATOM 776 O O . ALA A 1 110 ? -3.721 4.131 2.714 1.00 87.56 110 ALA A O 1
ATOM 777 N N . ALA A 1 111 ? -4.832 6.040 3.120 1.00 87.62 111 ALA A N 1
ATOM 778 C CA . ALA A 1 111 ? -6.051 5.392 3.600 1.00 87.62 111 ALA A CA 1
ATOM 779 C C . ALA A 1 111 ? -6.693 4.506 2.518 1.00 87.62 111 ALA A C 1
ATOM 781 O O . ALA A 1 111 ? -7.021 3.350 2.797 1.00 87.62 111 ALA A O 1
ATOM 782 N N . ARG A 1 112 ? -6.805 4.992 1.272 1.00 90.75 112 ARG A N 1
ATOM 783 C CA . ARG A 1 112 ? -7.314 4.203 0.134 1.00 90.75 112 ARG A CA 1
ATOM 784 C C . ARG A 1 112 ? -6.513 2.927 -0.107 1.00 90.75 112 ARG A C 1
ATOM 786 O O . ARG A 1 112 ? -7.111 1.875 -0.320 1.00 90.75 112 ARG A O 1
ATOM 793 N N . ILE A 1 113 ? -5.185 2.991 -0.006 1.00 92.06 113 ILE A N 1
ATOM 794 C CA . ILE A 1 113 ? -4.311 1.816 -0.155 1.00 92.06 113 ILE A CA 1
ATOM 795 C C . ILE A 1 113 ? -4.633 0.758 0.905 1.00 92.06 113 ILE A C 1
ATOM 797 O O . ILE A 1 113 ? -4.829 -0.412 0.571 1.00 92.06 113 ILE A O 1
ATOM 801 N N . TRP A 1 114 ? -4.759 1.148 2.177 1.00 90.19 114 TRP A N 1
ATOM 802 C CA . TRP A 1 114 ? -5.134 0.201 3.232 1.00 90.19 114 TRP A CA 1
ATOM 803 C C . TRP A 1 114 ? -6.549 -0.356 3.033 1.00 90.19 114 TRP A C 1
ATOM 805 O O . TRP A 1 114 ? -6.749 -1.562 3.183 1.00 90.19 114 TRP A O 1
ATOM 815 N N . ARG A 1 115 ? -7.514 0.479 2.615 1.00 88.12 115 ARG A N 1
ATOM 816 C CA . ARG A 1 115 ? -8.884 0.036 2.291 1.00 88.12 115 ARG A CA 1
ATOM 817 C C . ARG A 1 115 ? -8.913 -0.975 1.143 1.00 88.12 115 ARG A C 1
ATOM 819 O O . ARG A 1 115 ? -9.667 -1.941 1.227 1.00 88.12 115 ARG A O 1
ATOM 826 N N . ALA A 1 116 ? -8.079 -0.809 0.116 1.00 89.69 116 ALA A N 1
ATOM 827 C CA . ALA A 1 116 ? -7.954 -1.789 -0.964 1.00 89.69 116 ALA A CA 1
ATOM 828 C C . ALA A 1 116 ? -7.496 -3.159 -0.430 1.00 89.69 116 ALA A C 1
ATOM 830 O O . ALA A 1 116 ? -8.026 -4.194 -0.830 1.00 89.69 116 ALA A O 1
ATOM 831 N N . GLY A 1 117 ? -6.580 -3.181 0.544 1.00 88.88 117 GLY A N 1
ATOM 832 C CA . GLY A 1 117 ? -6.180 -4.418 1.218 1.00 88.88 117 GLY A CA 1
ATOM 833 C C . GLY A 1 117 ? -7.291 -5.069 2.048 1.00 88.88 117 GLY A C 1
ATOM 834 O O . GLY A 1 117 ? -7.406 -6.296 2.057 1.00 88.88 117 GLY A O 1
ATOM 835 N N . VAL A 1 118 ? -8.137 -4.265 2.703 1.00 88.06 118 VAL A N 1
ATOM 836 C CA . VAL A 1 118 ? -9.327 -4.767 3.415 1.00 88.06 118 VAL A CA 1
ATOM 837 C C . VAL A 1 118 ? -10.322 -5.377 2.427 1.00 88.06 118 VAL A C 1
ATOM 839 O O . VAL A 1 118 ? -10.783 -6.495 2.640 1.00 88.06 118 VAL A O 1
ATOM 842 N N . GLN A 1 119 ? -10.606 -4.692 1.315 1.00 87.56 119 GLN A N 1
ATOM 843 C CA . GLN A 1 119 ? -11.503 -5.187 0.261 1.00 87.56 119 GLN A CA 1
ATOM 844 C C . GLN A 1 119 ? -10.995 -6.485 -0.378 1.00 87.56 119 GLN A C 1
ATOM 846 O O . GLN A 1 119 ? -11.792 -7.359 -0.715 1.00 87.56 119 GLN A O 1
ATOM 851 N N . ALA A 1 120 ? -9.674 -6.638 -0.490 1.00 87.25 120 ALA A N 1
ATOM 852 C CA . ALA A 1 120 ? -9.029 -7.866 -0.944 1.00 87.25 120 ALA A CA 1
ATOM 853 C C . ALA A 1 120 ? -8.995 -8.984 0.125 1.00 87.25 120 ALA A C 1
ATOM 855 O O . ALA A 1 120 ? -8.493 -10.074 -0.148 1.00 87.25 120 ALA A O 1
ATOM 856 N N . GLY A 1 121 ? -9.512 -8.743 1.337 1.00 87.75 121 GLY A N 1
ATOM 857 C CA . GLY A 1 121 ? -9.587 -9.738 2.411 1.00 87.75 121 GLY A CA 1
ATOM 858 C C . GLY A 1 121 ? -8.229 -10.118 3.010 1.00 87.75 121 GLY A C 1
ATOM 859 O O . GLY A 1 121 ? -8.061 -11.239 3.488 1.00 87.75 121 GLY A O 1
ATOM 860 N N . LEU A 1 122 ? -7.241 -9.217 2.960 1.00 86.38 122 LEU A N 1
ATOM 861 C CA . LEU A 1 122 ? -5.862 -9.508 3.382 1.00 86.38 122 LEU A CA 1
ATOM 862 C C . LEU A 1 122 ? -5.638 -9.420 4.892 1.00 86.38 122 LEU A C 1
ATOM 864 O O . LEU A 1 122 ? -4.616 -9.898 5.391 1.00 86.38 122 LEU A O 1
ATOM 868 N N . TYR A 1 123 ? -6.553 -8.775 5.608 1.00 85.31 123 TYR A N 1
ATOM 869 C CA . TYR A 1 123 ? -6.424 -8.516 7.035 1.00 85.31 123 TYR A CA 1
ATOM 870 C C . TYR A 1 123 ? -7.462 -9.317 7.819 1.00 85.31 123 TYR A C 1
ATOM 872 O O . TYR A 1 123 ? -8.570 -9.537 7.327 1.00 85.31 123 TYR A O 1
ATOM 880 N N . PRO A 1 124 ? -7.120 -9.772 9.033 1.00 82.12 124 PRO A N 1
ATOM 881 C CA . PRO A 1 124 ? -8.071 -10.479 9.868 1.00 82.12 124 PRO A CA 1
ATOM 882 C C . PRO A 1 124 ? -9.215 -9.558 10.274 1.00 82.12 124 PRO A C 1
ATOM 884 O O . PRO A 1 124 ? -9.008 -8.397 10.629 1.00 82.12 124 PRO A O 1
ATOM 887 N N . THR A 1 125 ? -10.418 -10.118 10.257 1.00 84.25 125 THR A N 1
ATOM 888 C CA . THR A 1 125 ? -11.626 -9.459 10.745 1.00 84.25 125 THR A CA 1
ATOM 889 C C . THR A 1 125 ? -11.498 -9.204 12.250 1.00 84.25 125 THR A C 1
ATOM 891 O O . THR A 1 125 ? -11.037 -10.096 12.975 1.00 84.25 125 THR A O 1
ATOM 894 N N . PRO A 1 126 ? -11.896 -8.025 12.755 1.00 86.19 126 PRO A N 1
ATOM 895 C CA . PRO A 1 126 ? -11.922 -7.778 14.191 1.00 86.19 126 PRO A CA 1
ATOM 896 C C . PRO A 1 126 ? -12.879 -8.731 14.916 1.00 86.19 126 PRO A C 1
ATOM 898 O O . PRO A 1 126 ? -13.926 -9.126 14.399 1.00 86.19 126 PRO A O 1
ATOM 901 N N . ALA A 1 127 ? -12.559 -9.047 16.169 1.00 87.50 127 ALA A N 1
ATOM 902 C CA . ALA A 1 127 ? -13.504 -9.703 17.061 1.00 87.50 127 ALA A CA 1
ATOM 903 C C . ALA A 1 127 ? -14.561 -8.691 17.525 1.00 87.50 127 ALA A C 1
ATOM 905 O O . ALA A 1 127 ? -14.227 -7.600 17.990 1.00 87.50 127 ALA A O 1
ATOM 906 N N . ARG A 1 128 ? -15.841 -9.059 17.421 1.00 86.38 128 ARG A N 1
ATOM 907 C CA . ARG A 1 128 ? -16.968 -8.183 17.760 1.00 86.38 128 ARG A CA 1
ATOM 908 C C . ARG A 1 128 ? -17.473 -8.459 19.176 1.00 86.38 128 ARG A C 1
ATOM 910 O O . ARG A 1 128 ? -17.894 -9.577 19.465 1.00 86.38 128 ARG A O 1
ATOM 917 N N . GLY A 1 129 ? -17.420 -7.446 20.036 1.00 82.44 129 GLY A N 1
ATOM 918 C CA . GLY A 1 129 ? -18.112 -7.406 21.326 1.00 82.44 129 GLY A CA 1
ATOM 919 C C . GLY A 1 129 ? -19.374 -6.541 21.268 1.00 82.44 129 GLY A C 1
ATOM 920 O O . GLY A 1 129 ? -19.700 -5.993 20.215 1.00 82.44 129 GLY A O 1
ATOM 921 N N . ASP A 1 130 ? -20.059 -6.405 22.407 1.00 78.12 130 ASP A N 1
ATOM 922 C CA . ASP A 1 130 ? -21.326 -5.661 22.504 1.00 78.12 130 ASP A CA 1
ATOM 923 C C . ASP A 1 130 ? -21.168 -4.175 22.124 1.00 78.12 130 ASP A C 1
ATOM 925 O O . ASP A 1 130 ? -21.989 -3.651 21.381 1.00 78.12 130 ASP A O 1
ATOM 929 N N . ASP A 1 131 ? -20.074 -3.529 22.549 1.00 82.56 131 ASP A N 1
ATOM 930 C CA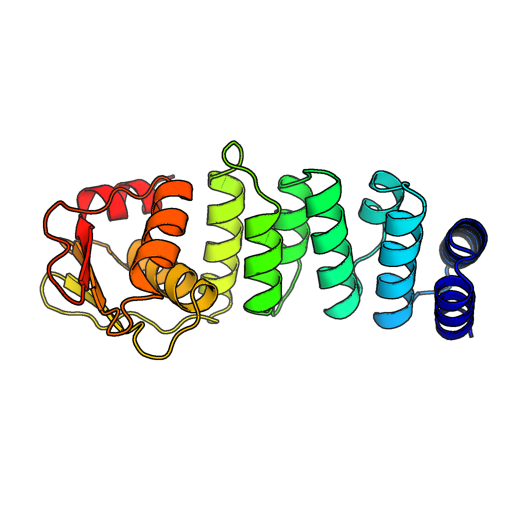 . ASP A 1 131 ? -19.809 -2.097 22.303 1.00 82.56 131 ASP A CA 1
ATOM 931 C C . ASP A 1 131 ? -18.411 -1.810 21.716 1.00 82.56 131 ASP A C 1
ATOM 933 O O . ASP A 1 131 ? -18.036 -0.651 21.530 1.00 82.56 131 ASP A O 1
ATOM 937 N N . VAL A 1 132 ? -17.600 -2.838 21.448 1.00 85.69 132 VAL A N 1
ATOM 938 C CA . VAL A 1 132 ? -16.179 -2.688 21.082 1.00 85.69 132 VAL A CA 1
ATOM 939 C C . VAL A 1 132 ? -15.790 -3.672 19.982 1.00 85.69 132 VAL A C 1
ATOM 941 O O . VAL A 1 132 ? -16.174 -4.843 20.024 1.00 85.69 132 VAL A O 1
ATOM 944 N N . LEU A 1 133 ? -14.977 -3.211 19.029 1.00 86.94 133 LEU A N 1
ATOM 945 C CA . LEU A 1 133 ? -14.246 -4.078 18.104 1.00 86.94 133 LEU A CA 1
ATOM 946 C C . LEU A 1 133 ? -12.821 -4.291 18.602 1.00 86.94 133 LEU A C 1
ATOM 948 O O . LEU A 1 133 ? -12.132 -3.329 18.930 1.00 86.94 133 LEU A O 1
ATOM 952 N N . THR A 1 134 ? -12.367 -5.540 18.627 1.00 88.69 134 THR A N 1
ATOM 953 C CA . THR A 1 134 ? -11.029 -5.892 19.106 1.00 88.69 134 THR A CA 1
ATOM 954 C C . THR A 1 134 ? -10.163 -6.410 17.966 1.00 88.69 134 THR A C 1
ATOM 956 O O . THR A 1 134 ? -10.532 -7.363 17.279 1.00 88.69 134 THR A O 1
ATOM 959 N N . VAL A 1 135 ? -8.982 -5.820 17.808 1.00 89.19 135 VAL A N 1
ATOM 960 C CA . VAL A 1 135 ? -7.923 -6.278 16.904 1.00 89.19 135 VAL A CA 1
ATOM 961 C C . VAL A 1 135 ? -6.790 -6.853 17.748 1.00 89.19 135 VAL A C 1
ATOM 963 O O . VAL A 1 135 ? -6.154 -6.130 18.512 1.00 89.19 135 VAL A O 1
ATOM 966 N N . ASP A 1 136 ? -6.526 -8.152 17.622 1.00 88.75 136 ASP A N 1
ATOM 967 C CA . ASP A 1 136 ? -5.352 -8.779 18.234 1.00 88.75 136 ASP A CA 1
ATOM 968 C C . ASP A 1 136 ? -4.155 -8.654 17.291 1.00 88.75 136 ASP A C 1
ATOM 970 O O . ASP A 1 136 ? -4.113 -9.311 16.256 1.00 88.75 136 ASP A O 1
ATOM 974 N N . ALA A 1 137 ? -3.194 -7.802 17.642 1.00 85.44 137 ALA A N 1
ATOM 975 C CA . ALA A 1 137 ? -1.998 -7.538 16.851 1.00 85.44 137 ALA A CA 1
ATOM 976 C C . ALA A 1 137 ? -0.738 -8.223 17.410 1.00 85.44 137 ALA A C 1
ATOM 978 O O . ALA A 1 137 ? 0.362 -7.944 16.934 1.00 85.44 137 ALA A O 1
ATOM 979 N N . HIS A 1 138 ? -0.856 -9.113 18.404 1.00 83.06 138 HIS A N 1
ATOM 980 C CA . HIS A 1 138 ? 0.296 -9.621 19.159 1.00 83.06 138 HIS A CA 1
ATOM 981 C C . HIS A 1 138 ? 1.353 -10.339 18.302 1.00 83.06 138 HIS A C 1
ATOM 983 O O . HIS A 1 138 ? 2.540 -10.272 18.608 1.00 83.06 138 HIS A O 1
ATOM 989 N N . ALA A 1 139 ? 0.936 -10.994 17.217 1.00 82.31 139 ALA A N 1
ATOM 990 C CA . ALA A 1 139 ? 1.821 -11.698 16.285 1.00 82.31 139 ALA A CA 1
ATOM 991 C C . ALA A 1 139 ? 1.912 -11.018 14.904 1.00 82.31 139 ALA A C 1
ATOM 993 O O . ALA A 1 139 ? 2.312 -11.649 13.923 1.00 82.31 139 ALA A O 1
ATOM 994 N N . MET A 1 140 ? 1.497 -9.752 14.800 1.00 86.69 140 MET A N 1
ATOM 995 C CA . MET A 1 140 ? 1.437 -9.030 13.531 1.00 86.69 140 MET A CA 1
ATOM 996 C C . MET A 1 140 ? 2.667 -8.165 13.300 1.00 86.69 140 MET A C 1
ATOM 998 O O . MET A 1 140 ? 3.239 -7.580 14.214 1.00 86.69 140 MET A O 1
ATOM 1002 N N . THR A 1 141 ? 3.027 -8.007 12.030 1.00 85.06 141 THR A N 1
ATOM 1003 C CA . THR A 1 141 ? 3.906 -6.911 11.619 1.00 85.06 141 THR A CA 1
ATOM 1004 C C . THR A 1 141 ? 3.135 -5.589 11.670 1.00 85.06 141 THR A C 1
ATOM 1006 O O . THR A 1 141 ? 1.911 -5.575 11.528 1.00 85.06 141 THR A O 1
ATOM 1009 N N . ALA A 1 142 ? 3.834 -4.458 11.807 1.00 81.88 142 ALA A N 1
ATOM 1010 C CA . ALA A 1 142 ? 3.186 -3.142 11.819 1.00 81.88 142 ALA A CA 1
ATOM 1011 C C . ALA A 1 142 ? 2.255 -2.892 10.611 1.00 81.88 142 ALA A C 1
ATOM 1013 O O . ALA A 1 142 ? 1.137 -2.435 10.835 1.00 81.88 142 ALA A O 1
ATOM 1014 N N . PRO A 1 143 ? 2.619 -3.240 9.359 1.00 81.62 143 PRO A N 1
ATOM 1015 C CA . PRO A 1 143 ? 1.698 -3.149 8.225 1.00 81.62 143 PRO A CA 1
ATOM 1016 C C . PRO A 1 143 ? 0.410 -3.964 8.378 1.00 81.62 143 PRO A C 1
ATOM 1018 O O . PRO A 1 143 ? -0.671 -3.469 8.071 1.00 81.62 143 PRO A O 1
ATOM 1021 N N . LEU A 1 144 ? 0.513 -5.208 8.860 1.00 82.88 144 LEU A N 1
ATOM 1022 C CA . LEU A 1 144 ? -0.656 -6.067 9.065 1.00 82.88 144 LEU A CA 1
ATOM 1023 C C . LEU A 1 144 ? -1.555 -5.519 10.174 1.00 82.88 144 LEU A C 1
ATOM 1025 O O . LEU A 1 144 ? -2.771 -5.498 10.012 1.00 82.88 144 LEU A O 1
ATOM 1029 N N . ALA A 1 145 ? -0.954 -5.024 11.258 1.00 87.56 145 ALA A N 1
ATOM 1030 C CA . ALA A 1 145 ? -1.686 -4.404 12.352 1.00 87.56 145 ALA A CA 1
ATOM 1031 C C . ALA A 1 145 ? -2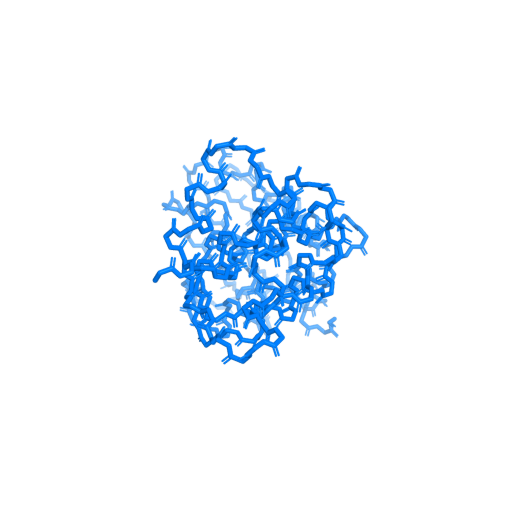.422 -3.132 11.895 1.00 87.56 145 ALA A C 1
ATOM 1033 O O . ALA A 1 145 ? -3.596 -2.976 12.209 1.00 87.56 145 ALA A O 1
ATOM 1034 N N . VAL A 1 146 ? -1.783 -2.257 11.103 1.00 86.75 146 VAL A N 1
ATOM 1035 C CA . VAL A 1 146 ? -2.442 -1.062 10.536 1.00 86.75 146 VAL A CA 1
ATOM 1036 C C . VAL A 1 146 ? -3.630 -1.455 9.663 1.00 86.75 146 VAL A C 1
ATOM 1038 O O . VAL A 1 146 ? -4.722 -0.932 9.864 1.00 86.75 146 VAL A O 1
ATOM 1041 N N . GLY A 1 147 ? -3.450 -2.402 8.739 1.00 84.75 147 GLY A N 1
ATOM 1042 C CA . GLY A 1 147 ? -4.534 -2.863 7.870 1.00 84.75 147 GLY A CA 1
ATOM 1043 C C . GLY A 1 147 ? -5.706 -3.482 8.638 1.00 84.75 147 GLY A C 1
ATOM 1044 O O . GLY A 1 147 ? -6.860 -3.180 8.342 1.00 84.75 147 GLY A O 1
ATOM 1045 N N . ALA A 1 148 ? -5.424 -4.283 9.670 1.00 86.88 148 ALA A N 1
ATOM 1046 C CA . ALA A 1 148 ? -6.451 -4.860 10.539 1.00 86.88 148 ALA A CA 1
ATOM 1047 C C . ALA A 1 148 ? -7.218 -3.787 11.329 1.00 86.88 148 ALA A C 1
ATOM 1049 O O . ALA A 1 148 ? -8.439 -3.870 11.459 1.00 86.88 148 ALA A O 1
ATOM 1050 N N . VAL A 1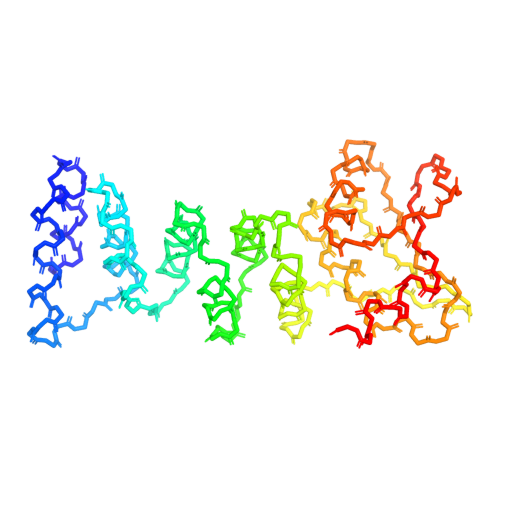 149 ? -6.525 -2.749 11.810 1.00 88.31 149 VAL A N 1
ATOM 1051 C CA . VAL A 1 149 ? -7.171 -1.597 12.454 1.00 88.31 149 VAL A CA 1
ATOM 1052 C C . VAL A 1 149 ? -8.040 -0.840 11.458 1.00 88.31 149 VAL A C 1
ATOM 1054 O O . VAL A 1 149 ? -9.197 -0.590 11.767 1.00 88.31 149 VAL A O 1
ATOM 1057 N N . VAL A 1 150 ? -7.542 -0.537 10.257 1.00 86.12 150 VAL A N 1
ATOM 1058 C CA . VAL A 1 150 ? -8.327 0.127 9.200 1.00 86.12 150 VAL A CA 1
ATOM 1059 C C . VAL A 1 150 ? -9.588 -0.673 8.863 1.00 86.12 150 VAL A C 1
ATOM 1061 O O . VAL A 1 150 ? -10.670 -0.093 8.812 1.00 86.12 150 VAL A O 1
ATOM 1064 N N . GLY A 1 151 ? -9.482 -1.996 8.715 1.00 84.75 151 GLY A N 1
ATOM 1065 C CA . GLY A 1 151 ? -10.646 -2.862 8.504 1.00 84.75 151 GLY A CA 1
ATOM 1066 C C . GLY A 1 151 ? -11.641 -2.796 9.663 1.00 84.75 151 GLY A C 1
ATOM 1067 O O . GLY A 1 151 ? -12.839 -2.627 9.445 1.00 84.75 151 GLY A O 1
ATOM 1068 N N . ALA A 1 152 ? -11.152 -2.815 10.904 1.00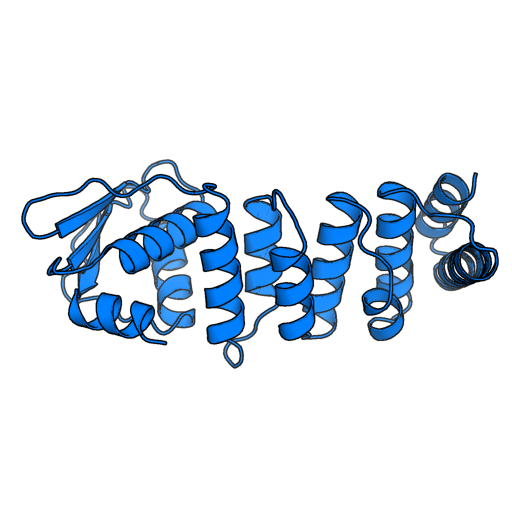 86.56 152 ALA A N 1
ATOM 1069 C CA . ALA A 1 152 ? -12.007 -2.654 12.072 1.00 86.56 152 ALA A CA 1
ATOM 1070 C C . ALA A 1 152 ? -12.691 -1.283 12.138 1.00 86.56 152 ALA A C 1
ATOM 1072 O O . ALA A 1 152 ? -13.855 -1.201 12.519 1.00 86.56 152 ALA A O 1
ATOM 1073 N N . LEU A 1 153 ? -12.009 -0.212 11.727 1.00 85.00 153 LEU A N 1
ATOM 1074 C CA . LEU A 1 153 ? -12.613 1.116 11.643 1.00 85.00 153 LEU A CA 1
ATOM 1075 C C . LEU A 1 153 ? -13.751 1.128 10.618 1.00 85.00 153 LEU A C 1
ATOM 1077 O O . LEU A 1 153 ? -14.828 1.611 10.948 1.00 85.00 153 LEU A O 1
ATOM 1081 N N . GLN A 1 154 ? -13.570 0.511 9.443 1.00 82.81 154 GLN A N 1
ATOM 1082 C CA . GLN A 1 154 ? -14.627 0.390 8.424 1.00 82.81 154 GLN A CA 1
ATOM 1083 C C . GLN A 1 154 ? -15.848 -0.411 8.905 1.00 82.81 154 GLN A C 1
ATOM 1085 O O . GLN A 1 154 ? -16.972 -0.155 8.474 1.00 82.81 154 GLN A O 1
ATOM 1090 N N . GLU A 1 155 ? -15.644 -1.368 9.809 1.00 82.75 155 GLU A N 1
ATOM 1091 C CA . GLU A 1 155 ? -16.708 -2.190 10.396 1.00 82.75 155 GLU A CA 1
ATOM 1092 C C . GLU A 1 155 ? -17.310 -1.599 11.683 1.00 82.75 155 GLU A C 1
ATOM 1094 O O . GLU A 1 155 ? -18.251 -2.182 12.238 1.00 82.75 155 GLU A O 1
ATOM 1099 N N . CYS A 1 156 ? -16.790 -0.457 12.160 1.00 79.38 156 CYS A N 1
ATOM 1100 C CA . CYS A 1 156 ? -17.085 0.101 13.482 1.00 79.38 156 CYS A CA 1
ATOM 1101 C C . CYS A 1 156 ? -18.585 0.279 13.725 1.00 79.38 156 CYS A C 1
ATOM 1103 O O . CYS A 1 156 ? -19.063 -0.059 14.805 1.00 79.38 156 CYS A O 1
ATOM 1105 N N . GLY A 1 157 ? -19.353 0.737 12.729 1.00 78.06 157 GLY A N 1
ATOM 1106 C CA . GLY A 1 157 ? -20.799 0.939 12.873 1.00 78.06 157 GLY A CA 1
ATOM 1107 C C . GLY A 1 157 ? -21.135 1.771 14.119 1.00 78.06 157 GLY A C 1
ATOM 1108 O O . GLY A 1 157 ? -20.699 2.916 14.230 1.00 78.06 157 GLY A O 1
ATOM 1109 N N . ASP A 1 158 ? -21.869 1.171 15.063 1.00 74.75 158 ASP A N 1
ATOM 1110 C CA . ASP A 1 158 ? -22.254 1.779 16.349 1.00 74.75 158 ASP A CA 1
ATOM 1111 C C . ASP A 1 158 ? -21.274 1.500 17.506 1.00 74.75 158 ASP A C 1
ATOM 1113 O O . ASP A 1 158 ? -21.517 1.941 18.632 1.00 74.75 158 ASP A O 1
ATOM 1117 N N . ALA A 1 159 ? -20.175 0.775 17.267 1.00 76.50 159 ALA A N 1
ATOM 1118 C CA . ALA A 1 159 ? -19.198 0.474 18.307 1.00 76.50 159 ALA A CA 1
ATOM 1119 C C . ALA A 1 159 ? -18.614 1.766 18.902 1.00 76.50 159 ALA A C 1
ATOM 1121 O O . ALA A 1 159 ? -18.303 2.739 18.208 1.00 76.50 159 ALA A O 1
ATOM 1122 N N . GLN A 1 160 ? -18.452 1.765 20.221 1.00 81.31 160 GLN A N 1
ATOM 1123 C CA . GLN A 1 160 ? -17.964 2.910 20.980 1.00 81.31 160 GLN A CA 1
ATOM 1124 C C . GLN A 1 160 ? -16.443 3.051 20.913 1.00 81.31 160 GLN A C 1
ATOM 1126 O O . GLN A 1 160 ? -15.929 4.135 21.199 1.00 81.31 160 GLN A O 1
ATOM 1131 N N . ALA A 1 161 ? -15.722 1.989 20.538 1.00 82.12 161 ALA A N 1
ATOM 1132 C CA . ALA A 1 161 ? -14.280 2.012 20.324 1.00 82.12 161 ALA A CA 1
ATOM 1133 C C . ALA A 1 161 ? -13.786 0.829 19.474 1.00 82.12 161 ALA A C 1
ATOM 1135 O O . ALA A 1 161 ? -14.389 -0.248 19.461 1.00 82.12 161 ALA A O 1
ATOM 1136 N N . VAL A 1 162 ? -12.619 1.018 18.854 1.00 83.88 162 VAL A N 1
ATOM 1137 C CA . VAL A 1 162 ? -11.760 -0.063 18.359 1.00 83.88 162 VAL A CA 1
ATOM 1138 C C . VAL A 1 162 ? -10.575 -0.202 19.312 1.00 83.88 162 VAL A C 1
ATOM 1140 O O . VAL A 1 162 ? -9.822 0.747 19.529 1.00 83.88 162 VAL A O 1
ATOM 1143 N N . VAL A 1 163 ? -10.409 -1.380 19.903 1.00 83.94 163 VAL A N 1
ATOM 1144 C CA . VAL A 1 163 ? -9.320 -1.704 20.827 1.00 83.94 163 VAL A CA 1
ATOM 1145 C C . VAL A 1 163 ? -8.313 -2.593 20.118 1.00 83.94 163 VAL A C 1
ATOM 1147 O O . VAL A 1 163 ? -8.657 -3.640 19.580 1.00 83.94 163 VAL A O 1
ATOM 1150 N N . VAL A 1 164 ? -7.049 -2.193 20.152 1.00 83.81 164 VAL A N 1
ATOM 1151 C CA . VAL A 1 164 ? -5.942 -2.930 19.550 1.00 83.81 164 VAL A CA 1
ATOM 1152 C C . VAL A 1 164 ? -5.059 -3.489 20.647 1.00 83.81 164 VAL A C 1
ATOM 1154 O O . VAL A 1 164 ? -4.473 -2.735 21.425 1.00 83.81 164 VAL A O 1
ATOM 1157 N N . LEU A 1 165 ? -4.955 -4.810 20.704 1.00 82.69 165 LEU A N 1
ATOM 1158 C CA . LEU A 1 165 ? -4.114 -5.520 21.655 1.00 82.69 165 LEU A CA 1
ATOM 1159 C C . LEU A 1 165 ? -2.736 -5.717 21.026 1.00 82.69 165 LEU A C 1
ATOM 1161 O O . LEU A 1 165 ? -2.557 -6.529 20.122 1.00 82.69 165 LEU A O 1
ATOM 1165 N N . THR A 1 166 ? -1.757 -4.951 21.494 1.00 73.38 166 THR A N 1
ATOM 1166 C CA . THR A 1 166 ? -0.366 -5.053 21.050 1.00 73.38 166 THR A CA 1
ATOM 1167 C C . THR A 1 166 ? 0.421 -5.638 22.215 1.00 73.38 166 THR A C 1
ATOM 1169 O O . THR A 1 166 ? 0.942 -4.897 23.042 1.00 73.38 166 THR A O 1
ATOM 1172 N N . GLY A 1 167 ? 0.490 -6.965 22.352 1.00 67.31 167 GLY A N 1
ATOM 1173 C CA . GLY A 1 167 ? 1.322 -7.556 23.415 1.00 67.31 167 GLY A CA 1
ATOM 1174 C C . GLY A 1 167 ? 2.837 -7.440 23.151 1.00 67.31 167 GLY A C 1
ATOM 1175 O O . GLY A 1 167 ? 3.626 -8.055 23.859 1.00 67.31 167 GLY A O 1
ATOM 1176 N N . ASP A 1 168 ? 3.225 -6.691 22.115 1.00 75.94 168 ASP A N 1
ATOM 1177 C CA . ASP A 1 168 ? 4.590 -6.288 21.787 1.00 75.94 168 ASP A CA 1
ATOM 1178 C C . ASP A 1 168 ? 4.742 -4.771 22.024 1.00 75.94 168 ASP A C 1
ATOM 1180 O O . ASP A 1 168 ? 4.036 -3.954 21.419 1.00 75.94 168 ASP A O 1
ATOM 1184 N N . GLU A 1 169 ? 5.659 -4.403 22.920 1.00 76.19 169 GLU A N 1
ATOM 1185 C CA . GLU A 1 169 ? 5.944 -3.012 23.290 1.00 76.19 169 GLU A CA 1
ATOM 1186 C C . GLU A 1 169 ? 6.690 -2.243 22.180 1.00 76.19 169 GLU A C 1
ATOM 1188 O O . GLU A 1 169 ? 6.562 -1.019 22.112 1.00 76.19 169 GLU A O 1
ATOM 1193 N N . ASP A 1 170 ? 7.384 -2.928 21.262 1.00 82.50 170 ASP A N 1
ATOM 1194 C CA . ASP A 1 170 ? 8.088 -2.303 20.130 1.00 82.50 170 ASP A CA 1
ATOM 1195 C C . ASP A 1 170 ? 7.143 -2.005 18.954 1.00 82.50 170 ASP A C 1
ATOM 1197 O O . ASP A 1 170 ? 7.349 -1.055 18.185 1.00 82.50 170 ASP A O 1
ATOM 1201 N N . LEU A 1 171 ? 6.072 -2.794 18.818 1.00 82.69 171 LEU A N 1
ATOM 1202 C CA . LEU A 1 171 ? 5.030 -2.603 17.807 1.00 82.69 171 LEU A CA 1
ATOM 1203 C C . LEU A 1 171 ? 4.151 -1.385 18.118 1.00 82.69 171 LEU A C 1
ATOM 1205 O O . LEU A 1 171 ? 3.752 -0.644 17.215 1.00 82.69 171 LEU A O 1
ATOM 1209 N N . LYS A 1 172 ? 3.862 -1.157 19.401 1.00 81.56 172 LYS A N 1
ATOM 1210 C CA . LYS A 1 172 ? 2.958 -0.105 19.877 1.00 81.56 172 LYS A CA 1
ATOM 1211 C C . LYS A 1 172 ? 3.310 1.310 19.375 1.00 81.56 172 LYS A C 1
ATOM 1213 O O . LYS A 1 172 ? 2.414 1.960 18.828 1.00 81.56 172 LYS A O 1
ATOM 1218 N N . PRO A 1 173 ? 4.554 1.821 19.502 1.00 84.75 173 PRO A N 1
ATOM 1219 C CA . PRO A 1 173 ? 4.904 3.151 18.996 1.00 84.75 173 PRO A CA 1
ATOM 1220 C C . PRO A 1 173 ? 4.855 3.236 17.465 1.00 84.75 173 PRO A C 1
ATOM 1222 O O . PRO A 1 173 ? 4.453 4.268 16.929 1.00 84.75 173 PRO A O 1
ATOM 1225 N N . GLN A 1 174 ? 5.203 2.157 16.754 1.00 84.50 174 GLN A N 1
ATOM 1226 C CA . GLN A 1 174 ? 5.139 2.118 15.288 1.00 84.50 174 GLN A CA 1
ATOM 1227 C C . GLN A 1 174 ? 3.696 2.189 14.789 1.00 84.50 174 GLN A C 1
ATOM 1229 O O . GLN A 1 174 ? 3.397 2.931 13.855 1.00 84.50 174 GLN A O 1
ATOM 1234 N N . LEU A 1 175 ? 2.802 1.424 15.420 1.00 85.31 175 LEU A N 1
ATOM 1235 C CA . LEU A 1 175 ? 1.386 1.420 15.083 1.00 85.31 175 LEU A CA 1
ATOM 1236 C C . LEU A 1 175 ? 0.746 2.770 15.411 1.00 85.31 175 LEU A C 1
ATOM 1238 O O . LEU A 1 175 ? 0.040 3.317 14.570 1.00 85.31 175 LEU A O 1
ATOM 1242 N N . ARG A 1 176 ? 1.054 3.343 16.582 1.00 86.38 176 ARG A N 1
ATOM 1243 C CA . ARG A 1 176 ? 0.602 4.689 16.948 1.00 86.38 176 ARG A CA 1
ATOM 1244 C C . ARG A 1 176 ? 0.985 5.720 15.893 1.00 86.38 176 ARG A C 1
ATOM 1246 O O . ARG A 1 176 ? 0.102 6.363 15.344 1.00 86.38 176 ARG A O 1
ATOM 1253 N N . SER A 1 177 ? 2.275 5.820 15.577 1.00 85.94 177 SER A N 1
ATOM 1254 C CA . SER A 1 177 ? 2.777 6.807 14.618 1.00 85.94 177 SER A CA 1
ATOM 1255 C C . SER A 1 177 ? 2.108 6.674 13.247 1.00 85.94 177 SER A C 1
ATOM 1257 O O . SER A 1 177 ? 1.810 7.680 12.613 1.00 85.94 177 SER A O 1
ATOM 1259 N N . ARG A 1 178 ? 1.834 5.444 12.794 1.00 86.19 178 ARG A N 1
ATOM 1260 C CA . ARG A 1 178 ? 1.168 5.198 11.508 1.00 86.19 178 ARG A CA 1
ATOM 1261 C C . ARG A 1 178 ? -0.322 5.534 11.528 1.00 86.19 178 ARG A C 1
ATOM 1263 O O . ARG A 1 178 ? -0.821 6.027 10.528 1.00 86.19 178 ARG A O 1
ATOM 1270 N N . LEU A 1 179 ? -1.026 5.266 12.627 1.00 85.94 179 LEU A N 1
ATOM 1271 C CA . LEU A 1 179 ? -2.438 5.636 12.767 1.00 85.94 179 LEU A CA 1
ATOM 1272 C C . LEU A 1 179 ? -2.601 7.158 12.864 1.00 85.94 179 LEU A C 1
ATOM 1274 O O . LEU A 1 179 ? -3.454 7.723 12.191 1.00 85.94 179 LEU A O 1
ATOM 1278 N N . GLU A 1 180 ? -1.723 7.830 13.607 1.00 86.00 180 GLU A N 1
ATOM 1279 C CA . GLU A 1 180 ? -1.694 9.295 13.685 1.00 86.00 180 GLU A CA 1
ATOM 1280 C C . GLU A 1 180 ? -1.379 9.929 12.319 1.00 86.00 180 GLU A C 1
ATOM 1282 O O . GLU A 1 180 ? -2.023 10.900 11.934 1.00 86.00 180 GLU A O 1
ATOM 1287 N N . ALA A 1 181 ? -0.463 9.340 11.537 1.00 84.12 181 ALA A N 1
ATOM 1288 C CA . ALA A 1 181 ? -0.199 9.759 10.154 1.00 84.12 181 ALA A CA 1
ATOM 1289 C C . ALA A 1 181 ? -1.400 9.541 9.214 1.00 84.12 181 ALA A C 1
ATOM 1291 O O . ALA A 1 181 ? -1.502 10.193 8.181 1.00 84.12 181 ALA A O 1
ATOM 1292 N N . LEU A 1 182 ? -2.329 8.651 9.577 1.00 82.38 182 LEU A N 1
ATOM 1293 C CA . LEU A 1 182 ? -3.609 8.480 8.889 1.00 82.38 182 LEU A CA 1
ATOM 1294 C C . LEU A 1 182 ? -4.697 9.447 9.396 1.00 82.38 182 LEU A C 1
ATOM 1296 O O . LEU A 1 182 ? -5.852 9.328 8.992 1.00 82.38 182 LEU A O 1
ATOM 1300 N N . GLY A 1 183 ? -4.353 10.380 10.289 1.00 82.31 183 GLY A N 1
ATOM 1301 C CA . GLY A 1 183 ? -5.299 11.301 10.919 1.00 82.31 183 GLY A CA 1
ATOM 1302 C C . GLY A 1 183 ? -6.195 10.646 11.975 1.00 82.31 183 GLY A C 1
ATOM 1303 O O . GLY A 1 183 ? -7.211 11.225 12.342 1.00 82.31 183 GLY A O 1
ATOM 1304 N N . ILE A 1 184 ? -5.852 9.445 12.452 1.00 83.50 184 ILE A N 1
ATOM 1305 C CA . ILE A 1 184 ? -6.647 8.708 13.440 1.00 83.50 184 ILE A CA 1
ATOM 1306 C C . ILE A 1 184 ? -6.142 9.056 14.841 1.00 83.50 184 ILE A C 1
ATOM 1308 O O . ILE A 1 184 ? -5.061 8.619 15.251 1.00 83.50 184 ILE A O 1
ATOM 1312 N N . GLU A 1 185 ? -6.940 9.810 15.598 1.00 82.81 185 GLU A N 1
ATOM 1313 C CA . GLU A 1 185 ? -6.603 10.148 16.980 1.00 82.81 185 GLU A CA 1
ATOM 1314 C C . GLU A 1 185 ? -6.806 8.953 17.926 1.00 82.81 185 GLU A C 1
ATOM 1316 O O . GLU A 1 185 ? -7.815 8.240 17.900 1.00 82.81 185 GLU A O 1
ATOM 1321 N N . LEU A 1 186 ? -5.824 8.728 18.803 1.00 81.44 186 LEU A N 1
ATOM 1322 C CA . LEU A 1 186 ? -5.873 7.672 19.812 1.00 81.44 186 LEU A CA 1
ATOM 1323 C C . LEU A 1 186 ? -6.354 8.228 21.153 1.00 81.44 186 LEU A C 1
ATOM 1325 O O . LEU A 1 186 ? -5.904 9.274 21.619 1.00 81.44 186 LEU A O 1
ATOM 1329 N N . GLY A 1 187 ? -7.238 7.486 21.818 1.00 71.31 187 GLY A N 1
ATOM 1330 C CA . GLY A 1 187 ? -7.767 7.852 23.125 1.00 71.31 187 GLY A CA 1
ATOM 1331 C C . GLY A 1 187 ? -6.694 7.871 24.221 1.00 71.31 187 GLY A C 1
ATOM 1332 O O . GLY A 1 187 ? -5.729 7.103 24.205 1.00 71.31 187 GLY A O 1
ATOM 1333 N N . ALA A 1 188 ? -6.912 8.712 25.238 1.00 57.25 188 ALA A N 1
ATOM 1334 C CA . ALA A 1 188 ? -6.014 8.882 26.387 1.00 57.25 188 ALA A CA 1
ATOM 1335 C C . ALA A 1 188 ? -5.776 7.592 27.206 1.00 57.25 188 ALA A C 1
ATOM 1337 O O . ALA A 1 188 ? -4.800 7.498 27.948 1.00 57.25 188 ALA A O 1
ATOM 1338 N N . THR A 1 189 ? -6.639 6.582 27.069 1.00 54.84 189 THR A N 1
ATOM 1339 C CA . THR A 1 189 ? -6.584 5.289 27.771 1.00 54.84 189 THR A CA 1
ATOM 1340 C C . THR A 1 189 ? -5.753 4.233 27.038 1.00 54.84 189 THR A C 1
ATOM 1342 O O . THR A 1 189 ? -6.089 3.048 27.045 1.00 54.84 189 THR A O 1
ATOM 1345 N N . ALA A 1 190 ? -4.624 4.624 26.444 1.00 55.81 190 ALA 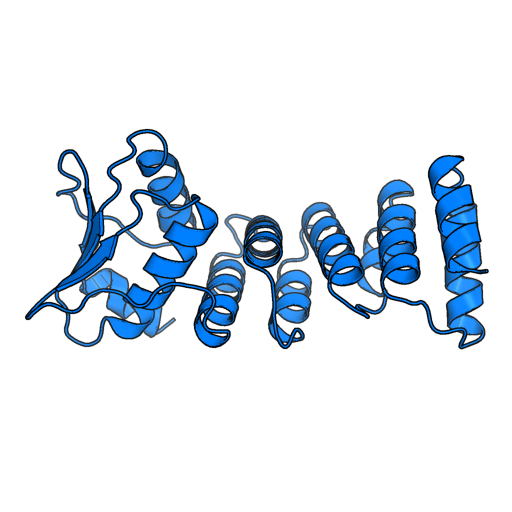A N 1
ATOM 1346 C CA . ALA A 1 190 ? -3.601 3.674 26.011 1.00 55.81 190 ALA A CA 1
ATOM 1347 C C . ALA A 1 190 ? -2.899 3.049 27.238 1.00 55.81 190 ALA A C 1
ATOM 1349 O O . ALA A 1 190 ? -1.734 3.334 27.516 1.00 55.81 190 ALA A O 1
ATOM 1350 N N . ASN A 1 191 ? -3.613 2.216 28.001 1.00 55.22 191 ASN A N 1
ATOM 1351 C CA . ASN A 1 191 ? -3.059 1.463 29.125 1.00 55.22 191 ASN A CA 1
ATOM 1352 C C . ASN A 1 191 ? -1.951 0.503 28.642 1.00 55.22 191 ASN A C 1
ATOM 1354 O O . ASN A 1 191 ? -1.807 0.229 27.443 1.00 55.22 191 ASN A O 1
ATOM 1358 N N . ALA A 1 192 ? -1.125 0.014 29.572 1.00 55.91 192 ALA A N 1
ATOM 1359 C CA . ALA A 1 192 ? -0.083 -0.974 29.288 1.00 55.91 192 ALA A CA 1
ATOM 1360 C C . ALA A 1 192 ? -0.695 -2.174 28.530 1.00 55.91 192 ALA A C 1
ATOM 1362 O O . ALA A 1 192 ? -1.596 -2.827 29.051 1.00 55.91 192 ALA A O 1
ATOM 1363 N N . GLY A 1 193 ? -0.273 -2.400 27.280 1.00 64.56 193 GLY A N 1
ATOM 1364 C CA . GLY A 1 193 ? -0.763 -3.490 26.420 1.00 64.56 193 GLY A CA 1
ATOM 1365 C C . GLY A 1 193 ? -1.858 -3.193 25.376 1.00 64.56 193 GLY A C 1
ATOM 1366 O O . GLY A 1 193 ? -2.101 -4.063 24.541 1.00 64.56 193 GLY A O 1
ATOM 1367 N N . ALA A 1 194 ? -2.502 -2.014 25.352 1.00 78.62 194 ALA A N 1
ATOM 1368 C CA . ALA A 1 194 ? -3.528 -1.715 24.335 1.00 78.62 194 ALA A CA 1
ATOM 1369 C C . ALA A 1 194 ? -3.481 -0.281 23.772 1.00 78.62 194 ALA A C 1
ATOM 1371 O O . ALA A 1 194 ? -3.068 0.664 24.454 1.00 78.62 194 ALA A O 1
ATOM 1372 N N . LEU A 1 195 ? -3.921 -0.125 22.518 1.00 83.75 195 LEU A N 1
ATOM 1373 C CA . LEU A 1 195 ? -4.265 1.152 21.881 1.00 83.75 195 LEU A CA 1
ATOM 1374 C C . LEU A 1 195 ? -5.781 1.216 21.688 1.00 83.75 195 LEU A C 1
ATOM 1376 O O . LEU A 1 195 ? -6.406 0.203 21.390 1.00 83.75 195 LEU A O 1
ATOM 1380 N N . VAL A 1 196 ? -6.376 2.392 21.861 1.00 85.69 196 VAL A N 1
ATOM 1381 C CA . VAL A 1 196 ? -7.828 2.572 21.750 1.00 85.69 196 VAL A CA 1
ATOM 1382 C C . VAL A 1 196 ? -8.109 3.695 20.766 1.00 85.69 196 VAL A C 1
ATOM 1384 O O . VAL A 1 196 ? -7.649 4.815 20.976 1.00 85.69 196 VAL A O 1
ATOM 1387 N N . VAL A 1 197 ? -8.873 3.399 19.719 1.00 85.12 197 VAL A N 1
ATOM 1388 C CA . VAL A 1 197 ? -9.447 4.396 18.811 1.00 85.12 197 VAL A CA 1
ATOM 1389 C C . VAL A 1 197 ? -10.891 4.646 19.253 1.00 85.12 197 VAL A C 1
ATOM 1391 O O . VAL A 1 197 ? -11.688 3.703 19.255 1.00 85.12 197 VAL A O 1
ATOM 1394 N N . PRO A 1 198 ? -11.259 5.870 19.666 1.00 84.00 198 PRO A N 1
ATOM 1395 C CA . PRO A 1 198 ? -12.638 6.186 20.021 1.00 84.00 198 PRO A CA 1
ATOM 1396 C C . PRO A 1 198 ? -13.585 5.978 18.832 1.00 84.00 198 PRO A C 1
ATOM 1398 O O . PRO A 1 198 ? -13.254 6.299 17.694 1.00 84.00 198 PRO A O 1
ATOM 1401 N N . GLY A 1 199 ? -14.809 5.517 19.084 1.00 78.12 199 GLY A N 1
ATOM 1402 C CA . GLY A 1 199 ? -15.808 5.281 18.035 1.00 78.12 199 GLY A CA 1
ATOM 1403 C C . GLY A 1 199 ? -16.242 6.554 17.297 1.00 78.12 199 GLY A C 1
ATOM 1404 O O . GLY A 1 199 ? -16.789 6.483 16.202 1.00 78.12 199 GLY A O 1
ATOM 1405 N N . ALA A 1 200 ? -16.025 7.741 17.873 1.00 79.38 200 ALA A N 1
ATOM 1406 C CA . ALA A 1 200 ? -16.211 9.012 17.166 1.00 79.38 200 ALA A CA 1
ATOM 1407 C C . ALA A 1 200 ? -15.169 9.192 16.046 1.00 79.38 200 ALA A C 1
ATOM 1409 O O . ALA A 1 200 ? -15.555 9.459 14.911 1.00 79.38 200 ALA A O 1
ATOM 1410 N N . GLU A 1 201 ? -13.893 8.942 16.347 1.00 80.25 201 GLU A N 1
ATOM 1411 C CA . GLU A 1 201 ? -12.794 8.969 15.371 1.00 80.25 201 GLU A CA 1
ATOM 1412 C C . GLU A 1 201 ? -12.978 7.896 14.299 1.00 80.25 201 GLU A C 1
ATOM 1414 O O . GLU A 1 201 ? -12.895 8.168 13.103 1.00 80.25 201 GLU A O 1
ATOM 1419 N N . ALA A 1 202 ? -13.346 6.681 14.716 1.00 70.31 202 ALA A N 1
ATOM 1420 C CA . ALA A 1 202 ? -13.619 5.582 13.795 1.00 70.31 202 ALA A CA 1
ATOM 1421 C C . ALA A 1 202 ? -14.742 5.902 12.796 1.00 70.31 202 ALA A C 1
ATOM 1423 O O . ALA A 1 202 ? -14.643 5.573 11.614 1.00 70.31 202 ALA A O 1
ATOM 1424 N N . ARG A 1 203 ? -15.801 6.582 13.252 1.00 75.06 203 ARG A N 1
ATOM 1425 C CA . ARG A 1 203 ? -16.900 7.020 12.382 1.00 75.06 203 ARG A CA 1
ATOM 1426 C C . ARG A 1 203 ? -16.490 8.157 11.449 1.00 75.06 203 ARG A C 1
ATOM 1428 O O . ARG A 1 203 ? -16.971 8.177 10.320 1.00 75.06 203 ARG A O 1
ATOM 1435 N N . GLY A 1 204 ? -15.608 9.058 11.886 1.00 71.75 204 GLY A N 1
ATOM 1436 C CA . GLY A 1 204 ? -15.021 10.089 11.024 1.00 71.75 204 GLY A CA 1
ATOM 1437 C C . GLY A 1 204 ? -14.218 9.488 9.870 1.00 71.75 204 GLY A C 1
ATOM 1438 O O . GLY A 1 204 ? -14.406 9.888 8.728 1.00 71.75 204 GLY A O 1
ATOM 1439 N N . PHE A 1 205 ? -13.429 8.448 10.149 1.00 73.88 205 PHE A N 1
ATOM 1440 C CA . PHE A 1 205 ? -12.653 7.718 9.140 1.00 73.88 205 PHE A CA 1
ATOM 1441 C C . PHE A 1 205 ? -13.523 6.965 8.108 1.00 73.88 205 PHE A C 1
ATOM 1443 O O . PHE A 1 205 ? -13.077 6.679 7.001 1.00 73.88 205 PHE A O 1
ATOM 1450 N N . CYS A 1 206 ? -14.769 6.618 8.452 1.00 63.56 206 CYS A N 1
ATOM 1451 C CA . CYS A 1 206 ? -15.689 5.924 7.540 1.00 63.56 206 CYS A CA 1
ATOM 1452 C C . CYS A 1 206 ? -16.405 6.855 6.555 1.00 63.56 206 CYS A C 1
ATOM 1454 O O . CYS A 1 206 ? -16.929 6.381 5.546 1.00 63.56 206 CYS A O 1
ATOM 1456 N N . THR A 1 207 ? -16.534 8.139 6.895 1.00 63.34 207 THR A N 1
ATOM 1457 C CA . THR A 1 207 ? -17.301 9.120 6.114 1.00 63.34 207 THR A CA 1
ATOM 1458 C C . THR A 1 207 ? -16.428 10.008 5.228 1.00 63.34 207 THR A C 1
ATOM 1460 O O . THR A 1 207 ? -16.976 10.700 4.368 1.00 63.34 207 THR A O 1
ATOM 1463 N N . SER A 1 208 ? -15.108 9.968 5.431 1.00 55.97 208 SER A N 1
ATOM 1464 C CA . SER A 1 208 ? -14.055 10.517 4.564 1.00 55.97 208 SER A CA 1
ATOM 1465 C C . SER A 1 208 ? -13.748 9.596 3.385 1.00 55.97 208 SER A C 1
ATOM 1467 O O . SER A 1 208 ? -13.765 10.101 2.242 1.00 55.97 208 SER A O 1
#

pLDDT: mean 81.75, std 8.02, range [54.84, 93.56]

Organism: NCBI:txid35677

Sequence (208 aa):
LVAAALEALAEARRHDDAAELARDAARRGIGLDDRGAAALVRASRRSGDWQGALDLPVVGPLSAHAAVEACRAGADADRAVQIVEGLEAPSPALLADAAAACDDAHVEAAARIWRAGVQAGLYPTPARGDDVLTVDAHAMTAPLAVGAVVGALQECGDAQAVVVLTGDEDLKPQLRSRLEALGIELGATANAGALVVPGAEARGFCTS

Secondary structure (DSSP, 8-state):
-HHHHHHHHHHTT-HHHHHHHHHHHHHTT-PPPHHHHHHHHHHHHHTT-HHHHHTS---SHHHHHHHHHHHHHHT-HHHHHHHHHT-SS--HHHHHHHHTTS-TT-HHHHHHHHHHHHHTT-SPPPEE-SSEEEEE-TT--HHHHHHHHHHHHHT-TT-SEEEEE---TTHHHHHHHHHHHTT-PPPS---TTEEEEEHHHHHHHHH-